Protein AF-A0A813K8V8-F1 (afdb_monomer)

Solvent-accessible surface area (backbone atoms only — not comparable to full-atom values): 12821 Å² total; per-residue (Å²): 135,86,73,78,75,78,76,80,73,81,59,79,46,59,59,59,64,70,59,58,63,78,70,79,78,69,82,47,70,72,67,56,55,68,73,63,62,67,92,80,58,82,85,79,78,88,77,81,90,66,84,82,70,80,80,81,70,86,65,69,90,58,59,67,71,57,50,53,50,34,52,53,52,61,69,74,41,77,89,62,77,61,82,73,70,74,69,82,68,70,65,90,67,78,78,57,90,84,50,86,85,84,88,76,92,84,59,72,42,78,44,72,51,47,96,98,42,87,45,17,34,32,20,36,75,87,77,66,45,72,66,36,25,36,30,78,45,99,54,79,24,38,36,32,14,30,69,35,98,85,79,33,78,46,60,42,69,45,30,33,38,33,48,46,94,52,98,88,57,52,36,30,42,32,21,40,52,85,69,48,76,76,48,77,45,75,64,81,89,78,85,78,90,72,87,132

Secondary structure (DSSP, 8-state):
--PPPPPPPPPHHHHHHHT---------HHHHTTT--TTSSPPPPPPP------------SS-HHHHHHHHHHHHHS-SS-PSS-------S----TTSPP----S--EEEPPPTT-S-EEEE-TTT--EEEEEEE-TTSSEEEEEEETTTEEEEEEEEEEEEEE-SS-EEEEEEETTS-EEEEEE------S---

Nearest PDB structures (foldseek):
  8ptx-assembly1_A  TM=2.845E-01  e=9.561E-01  Homo sapiens

Organism: Polarella glacialis (NCBI:txid89957)

Foldseek 3Di:
DDDDPPDDDPDPLVVLVVQLPQDPPPPPVVVVVVVPPVPPDDDDDDDDDDPPDPPRDRDRPDDPVSVVVSVVCVVPDDPDCDPVRPPPPPPPPPPPVPADDFDAPPDWDWAAADVVGQWTFIAHPVVRDGRWIWHQDPQRWIWIAQADPVPGGRPQTAWIWGFDDDDPWTWIFIAGSVRHTDDIDTDDDDDDPDDD

pLDDT: mean 71.61, std 19.36, range [38.84, 95.81]

Sequence (196 aa):
VNDAPPTPTPEPWSKILDTEESEEVLDTPKAAAEIDNYELATPPPPISSAPKKSNLRKMSVLPYNMALGATVMYEISQKNTPSPLPSQSFVDETFVAQCPMMLFAGNVLITPPRCGSSQGTWQDPNSTRAILRWKTNDKGGVDFGVDSAVTGPGSVHMASLNEKLTLNSNEFELFNCLGVMRYTLEEKVVKVDHMA

Radius of gyration: 28.89 Å; Cα contacts (8 Å, |Δi|>4): 223; chains: 1; bounding box: 81×50×61 Å

Structure (mmCIF, N/CA/C/O backbone):
data_AF-A0A813K8V8-F1
#
_entry.id   AF-A0A813K8V8-F1
#
loop_
_atom_site.group_PDB
_atom_site.id
_atom_site.type_symbol
_atom_site.label_atom_id
_atom_site.label_alt_id
_atom_site.label_comp_id
_atom_site.label_asym_id
_atom_site.label_entity_id
_atom_site.label_seq_id
_atom_site.pdbx_PDB_ins_code
_atom_site.Cartn_x
_atom_site.Cartn_y
_atom_site.Cartn_z
_atom_site.occupancy
_atom_site.B_iso_or_equiv
_atom_site.auth_seq_id
_atom_site.auth_comp_id
_atom_site.auth_asym_id
_atom_site.auth_atom_id
_atom_site.pdbx_PDB_model_num
ATOM 1 N N . VAL A 1 1 ? 27.843 9.997 38.892 1.00 41.75 1 VAL A N 1
ATOM 2 C CA . VAL A 1 1 ? 26.742 10.727 39.553 1.00 41.75 1 VAL A CA 1
ATOM 3 C C . VAL A 1 1 ? 25.557 10.594 38.620 1.00 41.75 1 VAL A C 1
ATOM 5 O O . VAL A 1 1 ? 25.486 11.312 37.637 1.00 41.75 1 VAL A O 1
ATOM 8 N N . ASN A 1 2 ? 24.778 9.527 38.804 1.00 46.03 2 ASN A N 1
ATOM 9 C CA . ASN A 1 2 ? 23.577 9.264 38.013 1.00 46.03 2 ASN A CA 1
ATOM 10 C C . ASN A 1 2 ? 22.419 9.875 38.788 1.00 46.03 2 ASN A C 1
ATOM 12 O O . ASN A 1 2 ? 21.801 9.191 39.602 1.00 46.03 2 ASN A O 1
ATOM 16 N N . ASP A 1 3 ? 22.201 11.170 38.601 1.00 44.22 3 ASP A N 1
ATOM 17 C CA . ASP A 1 3 ? 20.996 11.793 39.126 1.00 44.22 3 ASP A CA 1
ATOM 18 C C . ASP A 1 3 ? 19.799 11.227 38.359 1.00 44.22 3 ASP A C 1
ATOM 20 O O . ASP A 1 3 ? 19.836 11.082 37.132 1.00 44.22 3 ASP A O 1
ATOM 24 N N . ALA A 1 4 ? 18.758 10.839 39.095 1.00 50.06 4 ALA A N 1
ATOM 25 C CA . ALA A 1 4 ? 17.500 10.434 38.492 1.00 50.06 4 ALA A CA 1
ATOM 26 C C . ALA A 1 4 ? 16.979 11.599 37.629 1.00 50.06 4 ALA A C 1
ATOM 28 O O . ALA A 1 4 ? 17.024 12.747 38.085 1.00 50.06 4 ALA A O 1
ATOM 29 N N . PRO A 1 5 ? 16.507 11.344 36.395 1.00 55.56 5 PRO A N 1
ATOM 30 C CA . PRO A 1 5 ? 15.914 12.398 35.589 1.00 55.56 5 PRO A CA 1
ATOM 31 C C . PRO A 1 5 ? 14.731 13.014 36.350 1.00 55.56 5 PRO A C 1
ATOM 33 O O . PRO A 1 5 ? 14.061 12.307 37.113 1.00 55.56 5 PRO A O 1
ATOM 36 N N . PRO A 1 6 ? 14.478 14.323 36.176 1.00 53.47 6 PRO A N 1
ATOM 37 C CA . PRO A 1 6 ? 13.377 14.994 36.850 1.00 53.47 6 PRO A CA 1
ATOM 38 C C . PRO A 1 6 ? 12.070 14.251 36.568 1.00 53.47 6 PRO A C 1
ATOM 40 O O . PRO A 1 6 ? 11.812 13.839 35.435 1.00 53.47 6 PRO A O 1
ATOM 43 N N . THR A 1 7 ? 11.258 14.066 37.608 1.00 55.41 7 THR A N 1
ATOM 44 C CA . THR A 1 7 ? 9.916 13.499 37.481 1.00 55.41 7 THR A CA 1
ATOM 45 C C . THR A 1 7 ? 9.145 14.281 36.415 1.00 55.41 7 THR A C 1
ATOM 47 O O . THR A 1 7 ? 9.139 15.517 36.465 1.00 55.41 7 THR A O 1
ATOM 50 N N . PRO A 1 8 ? 8.525 13.598 35.432 1.00 54.16 8 PRO A N 1
ATOM 51 C CA . PRO A 1 8 ? 7.798 14.272 34.370 1.00 54.16 8 PRO A CA 1
ATOM 52 C C . PRO A 1 8 ? 6.721 15.151 34.996 1.00 54.16 8 PRO A C 1
ATOM 54 O O . PRO A 1 8 ? 5.941 14.718 35.846 1.00 54.16 8 PRO A O 1
ATOM 57 N N . THR A 1 9 ? 6.739 16.426 34.624 1.00 58.12 9 THR A N 1
ATOM 58 C CA . THR A 1 9 ? 5.752 17.395 35.085 1.00 58.12 9 THR A CA 1
ATOM 59 C C . THR A 1 9 ? 4.384 16.943 34.564 1.00 58.12 9 THR A C 1
ATOM 61 O O . THR A 1 9 ? 4.295 16.639 33.373 1.00 58.12 9 THR A O 1
ATOM 64 N N . PRO A 1 10 ? 3.334 16.859 35.405 1.00 56.25 10 PRO A N 1
ATOM 65 C CA . PRO A 1 10 ? 2.014 16.435 34.954 1.00 56.25 10 PRO A CA 1
ATOM 66 C C . PRO A 1 10 ? 1.569 17.303 33.780 1.00 56.25 10 PRO A C 1
ATOM 68 O O . PRO A 1 10 ? 1.664 18.533 33.817 1.00 56.25 10 PRO A O 1
ATOM 71 N N . GLU A 1 11 ? 1.150 16.631 32.716 1.00 62.19 11 GLU A N 1
ATOM 72 C CA . GLU A 1 11 ? 0.949 17.247 31.416 1.00 62.19 11 GLU A CA 1
ATOM 73 C C . GLU A 1 11 ? -0.178 18.294 31.469 1.00 62.19 11 GLU A C 1
ATOM 75 O O . GLU A 1 11 ? -1.193 18.078 32.143 1.00 62.19 11 GLU A O 1
ATOM 80 N N . PRO A 1 12 ? -0.041 19.436 30.768 1.00 62.84 12 PRO A N 1
ATOM 81 C CA . PRO A 1 12 ? -0.936 20.586 30.922 1.00 62.84 12 PRO A CA 1
ATOM 82 C C . PRO A 1 12 ? -2.402 20.299 30.556 1.00 62.84 12 PRO A C 1
ATOM 84 O O . PRO A 1 12 ? -3.287 21.019 31.011 1.00 62.84 12 PRO A O 1
ATOM 87 N N . TRP A 1 13 ? -2.675 19.245 29.781 1.00 60.78 13 TRP A N 1
ATOM 88 C CA . TRP A 1 13 ? -4.026 18.839 29.375 1.00 60.78 13 TRP A CA 1
ATOM 89 C C . TRP A 1 13 ? -4.809 18.067 30.437 1.00 60.78 13 TRP A C 1
ATOM 91 O O . TRP A 1 13 ? -6.035 18.074 30.377 1.00 60.78 13 TRP A O 1
ATOM 101 N N . SER A 1 14 ? -4.147 17.470 31.434 1.00 62.03 14 SER A N 1
ATOM 102 C CA . SER A 1 14 ? -4.843 16.855 32.580 1.00 62.03 14 SER A CA 1
ATOM 103 C C . SER A 1 14 ? -5.726 17.873 33.302 1.00 62.03 14 SER A C 1
ATOM 105 O O . SER A 1 14 ? -6.896 17.619 33.556 1.00 62.03 14 SER A O 1
ATOM 107 N N . LYS A 1 15 ? -5.205 19.092 33.485 1.00 64.12 15 LYS A N 1
ATOM 108 C CA . LYS A 1 15 ? -5.951 20.213 34.059 1.00 64.12 15 LYS A CA 1
ATOM 109 C C . LYS A 1 15 ? -7.175 20.577 33.228 1.00 64.12 15 LYS A C 1
ATOM 111 O O . LYS A 1 15 ? -8.196 20.905 33.801 1.00 64.12 15 LYS A O 1
ATOM 116 N N . ILE A 1 16 ? -7.089 20.512 31.898 1.00 60.19 16 ILE A N 1
ATOM 117 C CA . ILE A 1 16 ? -8.209 20.847 31.005 1.00 60.19 16 ILE A CA 1
ATOM 118 C C . ILE A 1 16 ? -9.331 19.809 31.147 1.00 60.19 16 ILE A C 1
ATOM 120 O O . ILE A 1 16 ? -10.490 20.195 31.235 1.00 60.19 16 ILE A O 1
ATOM 124 N N . LEU A 1 17 ? -8.986 18.521 31.230 1.00 60.22 17 LEU A N 1
ATOM 125 C CA . LEU A 1 17 ? -9.954 17.438 31.443 1.00 60.22 17 LEU A CA 1
ATOM 126 C C . LEU A 1 17 ? -10.589 17.497 32.840 1.00 60.22 17 LEU A C 1
ATOM 128 O O . LEU A 1 17 ? -11.789 17.283 32.974 1.00 60.22 17 LEU A O 1
ATOM 132 N N . ASP A 1 18 ? -9.812 17.859 33.862 1.00 59.66 18 ASP A N 1
ATOM 133 C CA . ASP A 1 18 ? -10.311 18.020 35.233 1.00 59.66 18 ASP A CA 1
ATOM 134 C C . ASP A 1 18 ? -11.131 19.312 35.430 1.00 59.66 18 ASP A C 1
ATOM 136 O O . ASP A 1 18 ? -11.852 19.434 36.418 1.00 59.66 18 ASP A O 1
ATOM 140 N N . THR A 1 19 ? -11.050 20.274 34.498 1.00 53.81 19 THR A N 1
ATOM 141 C CA . THR A 1 19 ? -11.884 21.496 34.495 1.00 53.81 19 THR A CA 1
ATOM 142 C C . THR A 1 19 ? -13.232 21.273 33.794 1.00 53.81 19 THR A C 1
ATOM 144 O O . THR A 1 19 ? -13.979 22.226 33.577 1.00 53.81 19 THR A O 1
ATOM 147 N N . GLU A 1 20 ? -13.597 20.032 33.448 1.00 51.75 20 GLU A N 1
ATOM 148 C CA . GLU A 1 20 ? -15.000 19.678 33.202 1.00 51.75 20 GLU A CA 1
ATOM 149 C C . GLU A 1 20 ? -15.780 19.728 34.526 1.00 51.75 20 GLU A C 1
ATOM 151 O O . GLU A 1 20 ? -16.220 18.719 35.077 1.00 51.75 20 GLU A O 1
ATOM 156 N N . GLU A 1 21 ? -15.925 20.932 35.072 1.00 50.22 21 GLU A N 1
ATOM 157 C 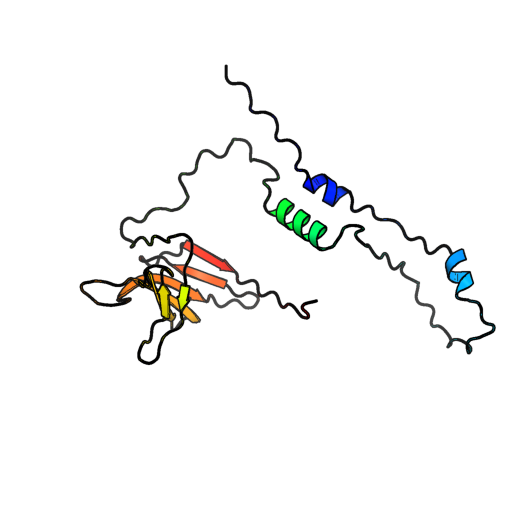CA . GLU A 1 21 ? -16.759 21.193 36.228 1.00 50.22 21 GLU A CA 1
ATOM 158 C C . GLU A 1 21 ? -18.212 20.984 35.794 1.00 50.22 21 GLU A C 1
ATOM 160 O O . GLU A 1 21 ? -18.765 21.706 34.961 1.00 50.22 21 GLU A O 1
ATOM 165 N N . SER A 1 22 ? -18.821 19.917 36.305 1.00 44.56 22 SER A N 1
ATOM 166 C CA . SER A 1 22 ? -20.244 19.678 36.137 1.00 44.56 22 SER A CA 1
ATOM 167 C C . SER A 1 22 ? -21.000 20.693 36.985 1.00 44.56 22 SER A C 1
ATOM 169 O O . SER A 1 22 ? -21.231 20.452 38.170 1.00 44.56 22 SER A O 1
ATOM 171 N N . GLU A 1 23 ? -21.393 21.822 36.405 1.00 46.22 23 GLU A N 1
ATOM 172 C CA . GLU A 1 23 ? -22.393 22.660 37.056 1.00 46.22 23 GLU A CA 1
ATOM 173 C C . GLU A 1 23 ? -23.737 21.920 37.040 1.00 46.22 23 GLU A C 1
ATOM 175 O O . GLU A 1 23 ? -24.305 21.610 35.987 1.00 46.22 23 GLU A O 1
ATOM 180 N N . GLU A 1 24 ? -24.257 21.615 38.231 1.00 40.41 24 GLU A N 1
ATOM 181 C CA . GLU A 1 24 ? -25.672 21.313 38.393 1.00 40.41 24 GLU A CA 1
ATOM 182 C C . GLU A 1 24 ? -26.448 22.580 38.040 1.00 40.41 24 GLU A C 1
ATOM 184 O O . GLU A 1 24 ? -26.637 23.468 38.872 1.00 40.41 24 GLU A O 1
ATOM 189 N N . VAL A 1 25 ? -26.944 22.659 36.805 1.00 45.62 25 VAL A N 1
ATOM 190 C CA . VAL A 1 25 ? -28.060 23.553 36.506 1.00 45.62 25 VAL A CA 1
ATOM 191 C C . VAL A 1 25 ? -29.273 22.980 37.232 1.00 45.62 25 VAL A C 1
ATOM 193 O O . VAL A 1 25 ? -30.069 22.211 36.692 1.00 45.62 25 VAL A O 1
ATOM 196 N N . LEU A 1 26 ? -29.381 23.313 38.516 1.00 41.69 26 LEU A N 1
ATOM 197 C CA . LEU A 1 26 ? -30.644 23.310 39.222 1.00 41.69 26 LEU A CA 1
ATOM 198 C C . LEU A 1 26 ? -31.507 24.330 38.488 1.00 41.69 26 LEU A C 1
ATOM 200 O O . LEU A 1 26 ? -31.373 25.535 38.713 1.00 41.69 26 LEU A O 1
ATOM 204 N N . ASP A 1 27 ? -32.390 23.837 37.617 1.00 43.72 27 ASP A N 1
ATOM 205 C CA . ASP A 1 27 ? -33.611 24.542 37.240 1.00 43.72 27 ASP A CA 1
ATOM 206 C C . ASP A 1 27 ? -34.335 24.856 38.552 1.00 43.72 27 ASP A C 1
ATOM 208 O O . ASP A 1 27 ? -35.155 24.086 39.061 1.00 43.72 27 ASP A O 1
ATOM 212 N N . THR A 1 28 ? -33.953 25.960 39.189 1.00 48.62 28 THR A N 1
ATOM 213 C CA . THR A 1 28 ? -34.616 26.410 40.395 1.00 48.62 28 THR A CA 1
ATOM 214 C C . THR A 1 28 ? -36.043 26.717 39.962 1.00 48.62 28 THR A C 1
ATOM 216 O O . THR A 1 28 ? -36.243 27.406 38.958 1.00 48.62 28 THR A O 1
ATOM 219 N N . PRO A 1 29 ? -37.065 26.253 40.701 1.00 51.78 29 PRO A N 1
ATOM 220 C CA . PRO A 1 29 ? -38.466 26.457 40.326 1.00 51.78 29 PRO A CA 1
ATOM 221 C C . PRO A 1 29 ? -38.840 27.941 40.159 1.00 51.78 29 PRO A C 1
ATOM 223 O O . PRO A 1 29 ? -39.874 28.253 39.582 1.00 51.78 29 PRO A O 1
ATOM 226 N N . LYS A 1 30 ? -37.975 28.862 40.606 1.00 48.16 30 LYS A N 1
ATOM 227 C CA . LYS A 1 30 ? -38.069 30.302 40.364 1.00 48.16 30 LYS A CA 1
ATOM 228 C C . LYS A 1 30 ? -37.905 30.710 38.891 1.00 48.16 30 LYS A C 1
ATOM 230 O O . LYS A 1 30 ? -38.609 31.617 38.476 1.00 48.16 30 LYS A O 1
ATOM 235 N N . ALA A 1 31 ? -37.034 30.055 38.117 1.00 50.59 31 ALA A N 1
ATOM 236 C CA . ALA A 1 31 ? -36.839 30.362 36.692 1.00 50.59 31 ALA A CA 1
ATOM 237 C C . ALA A 1 31 ? -37.931 29.731 35.808 1.00 50.59 31 ALA A C 1
ATOM 239 O O . ALA A 1 31 ? -38.346 30.314 34.813 1.00 50.59 31 ALA A O 1
ATOM 240 N N . ALA A 1 32 ? -38.463 28.571 36.212 1.00 49.28 32 ALA A N 1
ATOM 241 C CA . ALA A 1 32 ? -39.622 27.960 35.559 1.00 49.28 32 ALA A CA 1
ATOM 242 C C . ALA A 1 32 ? -40.921 28.759 35.795 1.00 49.28 32 ALA A C 1
ATOM 244 O O . ALA A 1 32 ? -41.754 28.849 34.898 1.00 49.28 32 ALA A O 1
ATOM 245 N N . ALA A 1 33 ? -41.069 29.394 36.965 1.00 49.28 33 ALA A N 1
ATOM 246 C CA . ALA A 1 33 ? -42.241 30.208 37.293 1.00 49.28 33 ALA A CA 1
ATOM 247 C C . ALA A 1 33 ? -42.379 31.484 36.438 1.00 49.28 33 ALA A C 1
ATOM 249 O O . ALA A 1 33 ? -43.485 31.998 36.307 1.00 49.28 33 ALA A O 1
ATOM 250 N N . GLU A 1 34 ? -41.296 31.987 35.833 1.00 49.00 34 GLU A N 1
ATOM 251 C CA . GLU A 1 34 ? -41.363 33.111 34.883 1.00 49.00 34 GLU A CA 1
ATOM 252 C C . GLU A 1 34 ? -41.862 32.690 33.490 1.00 49.00 34 GLU A C 1
ATOM 254 O O . GLU A 1 34 ? -42.387 33.520 32.750 1.00 49.00 34 GLU A O 1
ATOM 259 N N . ILE A 1 35 ? -41.755 31.401 33.144 1.00 47.88 35 ILE A N 1
ATOM 260 C CA . ILE A 1 35 ? -42.264 30.844 31.879 1.00 47.88 35 ILE A CA 1
ATOM 261 C C . ILE A 1 35 ? -43.751 30.461 32.009 1.00 47.88 35 ILE A C 1
ATOM 263 O O . ILE A 1 35 ? -44.485 30.494 31.024 1.00 47.88 35 ILE A O 1
ATOM 267 N N . ASP A 1 36 ? -44.227 30.197 33.230 1.00 43.78 36 ASP A N 1
ATOM 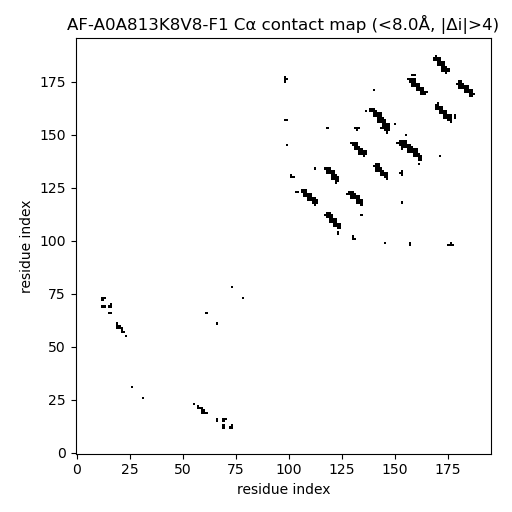268 C CA . ASP A 1 36 ? -45.628 29.889 33.556 1.00 43.78 36 ASP A CA 1
ATOM 269 C C . ASP A 1 36 ? -46.501 31.152 33.744 1.00 43.78 36 ASP A C 1
ATOM 271 O O . ASP A 1 36 ? -47.441 31.165 34.540 1.00 43.78 36 ASP A O 1
ATOM 275 N N . ASN A 1 37 ? -46.236 32.238 33.009 1.00 45.62 37 ASN A N 1
ATOM 276 C CA . ASN A 1 37 ? -47.160 33.372 32.953 1.00 45.62 37 ASN A CA 1
ATOM 277 C C . ASN A 1 37 ? -48.315 33.044 31.983 1.00 45.62 37 ASN A C 1
ATOM 279 O O . ASN A 1 37 ? -48.262 33.302 30.781 1.00 45.62 37 ASN A O 1
ATOM 283 N N . TYR A 1 38 ? -49.352 32.398 32.515 1.00 47.16 38 TYR A N 1
ATOM 284 C CA . TYR A 1 38 ? -50.482 31.808 31.785 1.00 47.16 38 TYR A CA 1
ATOM 285 C C . TYR A 1 38 ? -51.537 32.815 31.283 1.00 47.16 38 TYR A C 1
ATOM 287 O O . TYR A 1 38 ? -52.581 32.399 30.785 1.00 47.16 38 TYR A O 1
ATOM 295 N N . GLU A 1 39 ? -51.298 34.128 31.355 1.00 46.00 39 GLU A N 1
ATOM 296 C CA . GLU A 1 39 ? -52.235 35.127 30.806 1.00 46.00 39 GLU A CA 1
ATOM 297 C C . GLU A 1 39 ? -52.248 35.182 29.259 1.00 46.00 39 GLU A C 1
ATOM 299 O O . GLU A 1 39 ? -53.114 35.838 28.683 1.00 46.00 39 GLU A O 1
ATOM 304 N N . LEU A 1 40 ? -51.340 34.478 28.562 1.00 51.72 40 LEU A N 1
ATOM 305 C CA . LEU A 1 40 ? -51.161 34.598 27.102 1.00 51.72 40 LEU A CA 1
ATOM 306 C C . LEU A 1 40 ? -51.072 33.286 26.295 1.00 51.72 40 LEU A C 1
ATOM 308 O O . LEU A 1 40 ? -50.862 33.355 25.084 1.00 51.72 40 LEU A O 1
ATOM 312 N N . ALA A 1 41 ? -51.272 32.101 26.882 1.00 46.41 41 ALA A N 1
ATOM 313 C CA . ALA A 1 41 ? -51.195 30.840 26.129 1.00 46.41 41 ALA A CA 1
ATOM 314 C C . ALA A 1 41 ? -52.319 29.850 26.483 1.00 46.41 41 ALA A C 1
ATOM 316 O O . ALA A 1 41 ? -52.618 29.600 27.646 1.00 46.41 41 ALA A O 1
ATOM 317 N N . THR A 1 42 ? -52.940 29.292 25.439 1.00 50.59 42 THR A N 1
ATOM 318 C CA . THR A 1 42 ? -54.013 28.281 25.454 1.00 50.59 42 THR A CA 1
ATOM 319 C C . THR A 1 42 ? -53.753 27.107 26.411 1.00 50.59 42 THR A C 1
ATOM 321 O O . THR A 1 42 ? -52.603 26.690 26.549 1.00 50.59 42 THR A O 1
ATOM 324 N N . PRO A 1 43 ? -54.807 26.524 27.023 1.00 48.66 43 PRO A N 1
ATOM 325 C CA . PRO A 1 43 ? -54.664 25.527 28.080 1.00 48.66 43 PRO A CA 1
ATOM 326 C C . PRO A 1 43 ? -53.883 24.282 27.616 1.00 48.66 43 PRO A C 1
ATOM 328 O O . PRO A 1 43 ? -54.135 23.777 26.516 1.00 48.66 43 PRO A O 1
ATOM 331 N N . PRO A 1 44 ? -52.958 23.764 28.445 1.00 51.66 44 PRO A N 1
ATOM 332 C CA . PRO A 1 44 ? -52.161 22.590 28.111 1.00 51.66 44 PRO A CA 1
ATOM 333 C C . PRO A 1 44 ? -53.016 21.306 28.098 1.00 51.66 44 PRO A C 1
ATOM 335 O O . PRO A 1 44 ? -53.957 21.179 28.888 1.00 51.66 44 PRO A O 1
ATOM 338 N N . PRO A 1 45 ? -52.703 20.330 27.223 1.00 43.22 45 PRO A N 1
ATOM 339 C CA . PRO A 1 45 ? -53.424 19.062 27.161 1.00 43.22 45 PRO A CA 1
ATOM 340 C C . PRO A 1 45 ? -53.214 18.219 28.437 1.00 43.22 45 PRO A C 1
ATOM 342 O O . PRO A 1 45 ? -52.168 18.324 29.083 1.00 43.22 45 PRO A O 1
ATOM 345 N N . PRO A 1 46 ? -54.184 17.360 28.807 1.00 45.72 46 PRO A N 1
ATOM 346 C CA . PRO A 1 46 ? -54.148 16.599 30.053 1.00 45.72 46 PRO A CA 1
ATOM 347 C C . PRO A 1 46 ? -52.977 15.604 30.073 1.00 45.72 46 PRO A C 1
ATOM 349 O O . PRO A 1 46 ? -52.830 14.754 29.195 1.00 45.72 46 PRO A O 1
ATOM 352 N N . ILE A 1 47 ? -52.131 15.741 31.094 1.00 46.56 47 ILE A N 1
ATOM 353 C CA . ILE A 1 47 ? -50.842 15.063 31.255 1.00 46.56 47 ILE A CA 1
ATOM 354 C C . ILE A 1 47 ? -51.046 13.648 31.825 1.00 46.56 47 ILE A C 1
ATOM 356 O O . ILE A 1 47 ? -51.589 13.488 32.916 1.00 46.56 47 ILE A O 1
ATOM 360 N N . SER A 1 48 ? -50.525 12.626 31.137 1.00 38.84 48 SER A N 1
ATOM 361 C CA . SER A 1 48 ? -50.142 11.350 31.761 1.00 38.84 48 SER A CA 1
ATOM 362 C C . SER A 1 48 ? -48.873 11.584 32.580 1.00 38.84 48 SER A C 1
ATOM 364 O O . SER A 1 48 ? -47.829 11.932 32.028 1.00 38.84 48 SER A O 1
ATOM 366 N N . SER A 1 49 ? -48.956 11.414 33.897 1.00 46.91 49 SER A N 1
ATOM 367 C CA . SER A 1 49 ? -47.851 11.578 34.841 1.00 46.91 49 SER A CA 1
ATOM 368 C C . SER A 1 49 ? -46.748 10.538 34.607 1.00 46.91 49 SER A C 1
ATOM 370 O O . SER A 1 49 ? -46.784 9.442 35.165 1.00 46.91 49 SER A O 1
ATOM 372 N N . ALA A 1 50 ? -45.749 10.878 33.795 1.00 45.75 50 ALA A N 1
ATOM 373 C CA . ALA A 1 50 ? -44.459 10.198 33.806 1.00 45.75 50 ALA A CA 1
ATOM 374 C C . ALA A 1 50 ? -43.521 10.923 34.791 1.00 45.75 50 ALA A C 1
ATOM 376 O O . ALA A 1 50 ? -43.531 12.157 34.842 1.00 45.75 50 ALA A O 1
ATOM 377 N N . PRO A 1 51 ? -42.703 10.203 35.578 1.00 43.16 51 PRO A N 1
ATOM 378 C CA . PRO A 1 51 ? -41.736 10.837 36.461 1.00 43.16 51 PRO A CA 1
ATOM 379 C C . PRO A 1 51 ? -40.733 11.627 35.611 1.00 43.16 51 PRO A C 1
ATOM 381 O O . PRO A 1 51 ? -40.060 11.055 34.750 1.00 43.16 51 PRO A O 1
ATOM 384 N N . LYS A 1 52 ? -40.649 12.945 35.842 1.00 47.44 52 LYS A N 1
ATOM 385 C CA . LYS A 1 52 ? -39.605 13.816 35.284 1.00 47.44 52 LYS A CA 1
ATOM 386 C C . LYS A 1 52 ? -38.248 13.271 35.737 1.00 47.44 52 LYS A C 1
ATOM 388 O O . LYS A 1 52 ? -37.801 13.557 36.844 1.00 47.44 52 LYS A O 1
ATOM 393 N N . LYS A 1 53 ? -37.598 12.465 34.895 1.00 44.94 53 LYS A N 1
ATOM 394 C CA . LYS A 1 53 ? -36.161 12.219 35.017 1.00 44.94 53 LYS A CA 1
ATOM 395 C C . LYS A 1 53 ? -35.482 13.572 34.841 1.00 44.94 53 LYS A C 1
ATOM 397 O O . LYS A 1 53 ? -35.718 14.247 33.841 1.00 44.94 53 LYS A O 1
ATOM 402 N N . SER A 1 54 ? -34.701 13.975 35.835 1.00 46.12 54 SER A N 1
ATOM 403 C CA . SER A 1 54 ? -33.788 15.104 35.726 1.00 46.12 54 SER A CA 1
ATOM 404 C C . SER A 1 54 ? -32.954 14.919 34.459 1.00 46.12 54 SER A C 1
ATOM 406 O O . SER A 1 54 ? -32.195 13.959 34.324 1.00 46.12 54 SER A O 1
ATOM 408 N N . ASN A 1 55 ? -33.147 15.803 33.482 1.00 46.69 55 ASN A N 1
ATOM 409 C CA . ASN A 1 55 ? -32.312 15.836 32.292 1.00 46.69 55 ASN A CA 1
ATOM 410 C C . ASN A 1 55 ? -30.982 16.475 32.689 1.00 46.69 55 ASN A C 1
ATOM 412 O O . ASN A 1 55 ? -30.772 17.665 32.480 1.00 46.69 55 ASN A O 1
ATOM 416 N N . LEU A 1 56 ? -30.102 15.678 33.294 1.00 45.69 56 LEU A N 1
ATOM 417 C CA . LEU A 1 56 ? -28.709 16.037 33.535 1.00 45.69 56 LEU A CA 1
ATOM 418 C C . LEU A 1 56 ? -28.032 16.253 32.175 1.00 45.69 56 LEU A C 1
ATOM 420 O O . LEU A 1 56 ? -27.583 15.30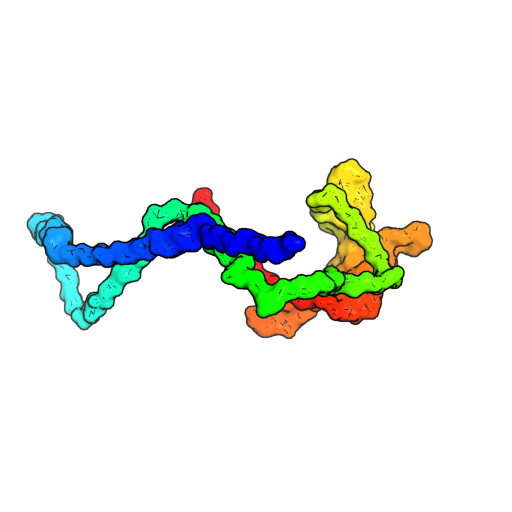4 31.531 1.00 45.69 56 LEU A O 1
ATOM 424 N N . ARG A 1 57 ? -28.000 17.500 31.703 1.00 47.03 57 ARG A N 1
ATOM 425 C CA . ARG A 1 57 ? -27.212 17.895 30.534 1.00 47.03 57 ARG A CA 1
ATOM 426 C C . ARG A 1 57 ? -25.831 18.304 31.019 1.00 47.03 57 ARG A C 1
ATOM 428 O O . ARG A 1 57 ? -25.666 19.377 31.580 1.00 47.03 57 ARG A O 1
ATOM 435 N N . LYS A 1 58 ? -24.844 17.441 30.790 1.00 48.88 58 LYS A N 1
ATOM 436 C CA . LYS A 1 58 ? -23.434 17.807 30.926 1.00 48.88 58 LYS A CA 1
ATOM 437 C C . LYS A 1 58 ? -23.075 18.701 29.743 1.00 48.88 58 LYS A C 1
ATOM 439 O O . LYS A 1 58 ? -23.108 18.233 28.607 1.00 48.88 58 LYS A O 1
ATOM 444 N N . MET A 1 59 ? -22.788 19.974 29.987 1.00 49.25 59 MET A N 1
ATOM 445 C CA . MET A 1 59 ? -22.183 20.848 28.985 1.00 49.25 59 MET A CA 1
ATOM 446 C C . MET A 1 59 ? -20.756 21.150 29.423 1.00 49.25 59 MET A C 1
ATOM 448 O O . MET A 1 59 ? -20.534 21.630 30.527 1.00 49.25 59 MET A O 1
ATOM 452 N N . SER A 1 60 ? -19.795 20.826 28.559 1.00 49.06 60 SER A N 1
ATOM 453 C CA . SER A 1 60 ? -18.401 21.222 28.739 1.00 49.06 60 SER A CA 1
ATOM 454 C C . SER A 1 60 ? -18.296 22.728 28.481 1.00 49.06 60 SER A C 1
ATOM 456 O O . SER A 1 60 ? -18.727 23.203 27.431 1.00 49.06 60 SER A O 1
ATOM 458 N N . VAL A 1 61 ? -17.758 23.483 29.442 1.00 59.72 61 VAL A N 1
ATOM 459 C CA . VAL A 1 61 ? -17.551 24.947 29.358 1.00 59.72 61 VAL A CA 1
ATOM 460 C C . VAL A 1 61 ? -16.375 25.299 28.425 1.00 59.72 61 VAL A C 1
ATOM 462 O O . VAL A 1 61 ? -16.110 26.462 28.122 1.00 59.72 61 VAL A O 1
ATOM 465 N N . LEU A 1 62 ? -15.667 24.289 27.919 1.00 59.09 62 LEU A N 1
ATOM 466 C CA . LEU A 1 62 ? -14.511 24.456 27.051 1.00 59.09 62 LEU A CA 1
ATOM 467 C C . LEU A 1 62 ? -14.935 24.545 25.575 1.00 59.09 62 LEU A C 1
ATOM 469 O O . LEU A 1 62 ? -15.827 23.813 25.138 1.00 59.09 62 LEU A O 1
ATOM 473 N N . PRO A 1 63 ? -14.271 25.385 24.755 1.00 70.44 63 PRO A N 1
ATOM 474 C CA . PRO A 1 63 ? -14.447 25.348 23.309 1.00 70.44 63 PRO A CA 1
ATOM 475 C C . PRO A 1 63 ? -14.235 23.923 22.785 1.00 70.44 63 PRO A C 1
ATOM 477 O O . PRO A 1 63 ? -13.241 23.282 23.121 1.00 70.44 63 PRO A O 1
ATOM 480 N N . TYR A 1 64 ? -15.131 23.442 21.923 1.00 65.06 64 TYR A N 1
ATOM 481 C CA . TYR A 1 64 ? -15.122 22.061 21.417 1.00 65.06 64 TYR A CA 1
ATOM 482 C C . TYR A 1 64 ? -13.750 21.603 20.884 1.00 65.06 64 TYR A C 1
ATOM 484 O O . TYR A 1 64 ? -13.288 20.507 21.192 1.00 65.06 64 TYR A O 1
ATOM 492 N N . ASN A 1 65 ? -13.048 22.481 20.161 1.00 69.50 65 ASN A N 1
ATOM 493 C CA . ASN A 1 65 ? -11.713 22.202 19.621 1.00 69.50 65 ASN A CA 1
ATOM 494 C C . ASN A 1 65 ? -10.647 21.998 20.713 1.00 69.50 65 ASN A C 1
ATOM 496 O O . ASN A 1 65 ? -9.690 21.256 20.509 1.00 69.50 65 ASN A O 1
ATOM 500 N N . MET A 1 66 ? -10.809 22.639 21.871 1.00 70.88 66 MET A N 1
ATOM 501 C CA . MET A 1 66 ? -9.916 22.491 23.019 1.00 70.88 66 MET A CA 1
ATOM 502 C C . MET A 1 66 ? -10.172 21.171 23.747 1.00 70.88 66 MET A C 1
ATOM 504 O O . MET A 1 66 ? -9.212 20.505 24.120 1.00 70.88 66 MET A O 1
ATOM 508 N N . ALA A 1 67 ? -11.438 20.766 23.881 1.00 69.06 67 ALA A N 1
ATOM 509 C CA . ALA A 1 67 ? -11.800 19.466 24.441 1.00 69.06 67 ALA A CA 1
ATOM 510 C C . ALA A 1 67 ? -11.291 18.321 23.550 1.00 69.06 67 ALA A C 1
ATOM 512 O O . ALA A 1 67 ? -10.575 17.450 24.032 1.00 69.06 67 ALA A O 1
ATOM 513 N N . LEU A 1 68 ? -11.544 18.380 22.236 1.00 72.12 68 LEU A N 1
ATOM 514 C CA . LEU A 1 68 ? -11.005 17.409 21.276 1.00 72.12 68 LEU A CA 1
ATOM 515 C C . LEU A 1 68 ? -9.477 17.355 21.302 1.00 72.12 68 LEU A C 1
ATOM 517 O O . LEU A 1 68 ? -8.901 16.271 21.372 1.00 72.12 68 LEU A O 1
ATOM 521 N N . GLY A 1 69 ? -8.821 18.518 21.260 1.00 76.19 69 GLY A N 1
ATOM 522 C CA . GLY A 1 69 ? -7.367 18.604 21.337 1.00 76.19 69 GLY A CA 1
ATOM 523 C C . GLY A 1 69 ? -6.835 17.984 22.627 1.00 76.19 69 GLY A C 1
ATOM 524 O O . GLY A 1 69 ? -5.887 17.208 22.581 1.00 76.19 69 GLY A O 1
ATOM 525 N N . ALA A 1 70 ? -7.476 18.251 23.765 1.00 74.75 70 ALA A N 1
ATOM 526 C CA . ALA A 1 70 ? -7.094 17.675 25.048 1.00 74.75 70 ALA A CA 1
ATOM 527 C C . ALA A 1 70 ? -7.307 16.156 25.092 1.00 74.75 70 ALA A C 1
ATOM 529 O O . ALA A 1 70 ? -6.417 15.454 25.559 1.00 74.75 70 ALA A O 1
ATOM 530 N N . THR A 1 71 ? -8.422 15.632 24.574 1.00 73.88 71 THR A N 1
ATOM 531 C CA . THR A 1 71 ? -8.687 14.184 24.540 1.00 73.88 71 THR A CA 1
ATOM 532 C C . THR A 1 71 ? -7.694 13.452 23.647 1.00 73.88 71 THR A C 1
ATOM 534 O O . THR A 1 71 ? -7.105 12.468 24.084 1.00 73.88 71 THR A O 1
ATOM 537 N N . VAL A 1 72 ? -7.446 13.952 22.432 1.00 79.12 72 VAL A N 1
ATOM 538 C CA . VAL A 1 72 ? -6.464 13.349 21.517 1.00 79.12 72 VAL A CA 1
ATOM 539 C C . VAL A 1 72 ? -5.077 13.379 22.147 1.00 79.12 72 VAL A C 1
ATOM 541 O O . VAL A 1 72 ? -4.416 12.347 22.202 1.00 79.12 72 VAL A O 1
ATOM 544 N N . MET A 1 73 ? -4.654 14.530 22.679 1.00 74.38 73 MET A N 1
ATOM 545 C CA . MET A 1 73 ? -3.346 14.665 23.327 1.00 74.38 73 MET A CA 1
ATOM 546 C C . MET A 1 73 ? -3.223 13.773 24.568 1.00 74.38 73 MET A C 1
ATOM 548 O O . MET A 1 73 ? -2.165 13.200 24.790 1.00 74.38 73 MET A O 1
ATOM 552 N N . TYR A 1 74 ? -4.296 13.597 25.338 1.00 72.94 74 TYR A N 1
ATOM 553 C CA . TYR A 1 74 ? -4.332 12.715 26.506 1.00 72.94 74 TYR A CA 1
ATOM 554 C C . TYR A 1 74 ? -4.321 11.223 26.151 1.00 72.94 74 TYR A C 1
ATOM 556 O O . TYR A 1 74 ? -3.821 10.411 26.927 1.00 72.94 74 TYR A O 1
ATOM 564 N N . GLU A 1 75 ? -4.886 10.824 25.012 1.00 72.00 75 GLU A N 1
ATOM 565 C CA . GLU A 1 75 ? -4.842 9.431 24.553 1.00 72.00 75 GLU A CA 1
ATOM 566 C C . GLU A 1 75 ? -3.499 9.060 23.926 1.00 72.00 75 GLU A C 1
ATOM 568 O O . GLU A 1 75 ? -3.030 7.940 24.126 1.00 72.00 75 GLU A O 1
ATOM 573 N N . ILE A 1 76 ? -2.859 9.988 23.210 1.00 73.00 76 ILE A N 1
ATOM 574 C CA . ILE A 1 76 ? -1.520 9.758 22.646 1.00 73.00 76 ILE A CA 1
ATOM 575 C C . ILE A 1 76 ? -0.410 9.924 23.686 1.00 73.00 76 ILE A C 1
ATOM 577 O O . ILE A 1 76 ? 0.715 9.479 23.449 1.00 73.00 76 ILE A O 1
ATOM 581 N N . SER A 1 77 ? -0.688 10.589 24.812 1.00 70.94 77 SER A N 1
ATOM 582 C CA . SER A 1 77 ? 0.326 10.807 25.828 1.00 70.94 77 SER A CA 1
ATOM 583 C C . SER A 1 77 ? 0.597 9.559 26.654 1.00 70.94 77 SER A C 1
ATOM 585 O O . SER A 1 77 ? -0.278 8.743 26.957 1.00 70.94 77 SER A O 1
ATOM 587 N N . GLN A 1 78 ? 1.866 9.377 27.008 1.00 60.72 78 GLN A N 1
ATOM 588 C CA . GLN A 1 78 ? 2.306 8.214 27.763 1.00 60.72 78 GLN A CA 1
ATOM 589 C C . GLN A 1 78 ? 1.899 8.379 29.231 1.00 60.72 78 GLN A C 1
ATOM 591 O O . GLN A 1 78 ? 2.631 8.948 30.033 1.00 60.72 78 GLN A O 1
ATOM 596 N N . LYS A 1 79 ? 0.723 7.851 29.592 1.00 61.41 79 LYS A N 1
ATOM 597 C CA . LYS A 1 79 ? 0.133 7.982 30.942 1.00 61.41 79 LYS A CA 1
ATOM 598 C C . LYS A 1 79 ? 0.977 7.378 32.063 1.00 61.41 79 LYS A C 1
ATOM 600 O O . LYS A 1 79 ? 0.812 7.746 33.216 1.00 61.41 79 LYS A O 1
ATOM 605 N N . ASN A 1 80 ? 1.863 6.450 31.725 1.00 56.91 80 ASN A N 1
ATOM 606 C CA . ASN A 1 80 ? 2.910 5.922 32.582 1.00 56.91 80 ASN A CA 1
ATOM 607 C C . ASN A 1 80 ? 4.016 5.450 31.646 1.00 56.91 80 ASN A C 1
ATOM 609 O O . ASN A 1 80 ? 3.759 4.594 30.799 1.00 56.91 80 ASN A O 1
ATOM 613 N N . THR A 1 81 ? 5.238 5.959 31.782 1.00 54.56 81 THR A N 1
ATOM 614 C CA . THR A 1 81 ? 6.386 5.221 31.254 1.00 54.56 81 THR A CA 1
ATOM 615 C C . THR A 1 81 ? 6.448 3.919 32.051 1.00 54.56 81 THR A C 1
ATOM 617 O O . THR A 1 81 ? 6.624 3.980 33.273 1.00 54.56 81 THR A O 1
ATOM 620 N N . PRO A 1 82 ? 6.231 2.742 31.431 1.00 54.47 82 PRO A N 1
ATOM 621 C CA . PRO A 1 82 ? 6.335 1.492 32.162 1.00 54.47 82 PRO A CA 1
ATOM 622 C C . PRO A 1 82 ? 7.722 1.448 32.809 1.00 54.47 82 PRO A C 1
ATOM 624 O O . PRO A 1 82 ? 8.731 1.688 32.149 1.00 54.47 82 PRO A O 1
ATOM 627 N N . SER A 1 83 ? 7.744 1.251 34.127 1.00 59.16 83 SER A N 1
ATOM 628 C CA . SER A 1 83 ? 8.953 0.921 34.874 1.00 59.16 83 SER A CA 1
ATOM 629 C C . SER A 1 83 ? 8.986 -0.597 35.045 1.00 59.16 83 SER A C 1
ATOM 631 O O . SER A 1 83 ? 7.996 -1.159 35.516 1.00 59.16 83 SER A O 1
ATOM 633 N N . PRO A 1 84 ? 10.086 -1.280 34.695 1.00 60.62 84 PRO A N 1
ATOM 634 C CA . PRO A 1 84 ? 11.372 -0.729 34.266 1.00 60.62 84 PRO A CA 1
ATOM 635 C C . PRO A 1 84 ? 11.287 -0.073 32.887 1.00 60.62 84 PRO A C 1
ATOM 637 O O . PRO A 1 84 ? 10.485 -0.513 32.065 1.00 60.62 84 PRO A O 1
ATOM 640 N N . LEU A 1 85 ? 12.123 0.960 32.666 1.00 58.72 85 LEU A N 1
ATOM 641 C CA . LEU A 1 85 ? 12.281 1.601 31.356 1.00 58.72 85 LEU A CA 1
ATOM 642 C C . LEU A 1 85 ? 12.277 0.500 30.296 1.00 58.72 85 LEU A C 1
ATOM 644 O O . LEU A 1 85 ? 13.018 -0.474 30.489 1.00 58.72 85 LEU A O 1
ATOM 648 N N . PRO A 1 86 ? 11.485 0.622 29.216 1.00 55.28 86 PRO A N 1
ATOM 649 C CA . PRO A 1 86 ? 11.566 -0.346 28.144 1.00 55.28 86 PRO A CA 1
ATOM 650 C C . PRO A 1 86 ? 13.036 -0.405 27.742 1.00 55.28 86 PRO A C 1
ATOM 652 O O . PRO A 1 86 ? 13.618 0.595 27.310 1.00 55.28 86 PRO A O 1
ATOM 655 N N . SER A 1 87 ? 13.672 -1.562 27.953 1.00 60.47 87 SER A N 1
ATOM 656 C CA . SER A 1 87 ? 14.903 -1.861 27.236 1.00 60.47 87 SER A CA 1
ATOM 657 C C . SER A 1 87 ? 14.570 -1.570 25.789 1.00 60.47 87 SER A C 1
ATOM 659 O O . SER A 1 87 ? 13.499 -2.007 25.370 1.00 60.47 87 SER A O 1
ATOM 661 N N . GLN A 1 88 ? 15.403 -0.809 25.075 1.00 52.84 88 GLN A N 1
ATOM 662 C CA . GLN A 1 88 ? 15.250 -0.644 23.634 1.00 52.84 88 GLN A CA 1
ATOM 663 C C . GLN A 1 88 ? 15.023 -2.039 23.046 1.00 52.84 88 GLN A C 1
ATOM 665 O O . GLN A 1 88 ? 15.977 -2.793 22.847 1.00 52.84 88 GLN A O 1
ATOM 670 N N . SER A 1 89 ? 13.764 -2.418 22.814 1.00 47.19 89 SER A N 1
ATOM 671 C CA . SER A 1 89 ? 13.463 -3.391 21.802 1.00 47.19 89 SER A CA 1
ATOM 672 C C . SER A 1 89 ? 13.922 -2.638 20.578 1.00 47.19 89 SER A C 1
ATOM 674 O O . SER A 1 89 ? 13.347 -1.621 20.187 1.00 47.19 89 SER A O 1
ATOM 676 N N . PHE A 1 90 ? 15.100 -3.035 20.097 1.00 44.81 90 PHE A N 1
ATOM 677 C CA . PHE A 1 90 ? 15.477 -2.836 18.714 1.00 44.81 90 PHE A CA 1
ATOM 678 C C . PHE A 1 90 ? 14.184 -2.957 17.931 1.00 44.81 90 PHE A C 1
ATOM 680 O O . PHE A 1 90 ? 13.553 -4.005 18.030 1.00 44.81 90 PHE A O 1
ATOM 687 N N . VAL A 1 91 ? 13.753 -1.838 17.348 1.00 47.53 91 VAL A N 1
ATOM 688 C CA . VAL A 1 91 ? 12.580 -1.680 16.493 1.00 47.53 91 VAL A CA 1
ATOM 689 C C . VAL A 1 91 ? 12.037 -3.048 16.076 1.00 47.53 91 VAL A C 1
ATOM 691 O O . VAL A 1 91 ? 12.752 -3.786 15.402 1.00 47.53 91 VAL A O 1
ATOM 694 N N . ASP A 1 92 ? 10.804 -3.396 16.463 1.00 45.19 92 ASP A N 1
ATOM 695 C CA . ASP A 1 92 ? 10.135 -4.666 16.101 1.00 45.19 92 ASP A CA 1
ATOM 696 C C . ASP A 1 92 ? 9.920 -4.822 14.571 1.00 45.19 92 ASP A C 1
ATOM 698 O O . ASP A 1 92 ? 9.130 -5.639 14.099 1.00 45.19 92 ASP A O 1
ATOM 702 N N . GLU A 1 93 ? 10.641 -4.060 13.747 1.00 50.03 93 GLU A N 1
ATOM 703 C CA . GLU A 1 93 ? 10.901 -4.428 12.372 1.00 50.03 93 GLU A CA 1
ATOM 704 C C . GLU A 1 93 ? 11.976 -5.523 12.371 1.00 50.03 93 GLU A C 1
ATOM 706 O O . GLU A 1 93 ? 13.189 -5.314 12.408 1.00 50.03 93 GLU A O 1
ATOM 711 N N . THR A 1 94 ? 11.529 -6.773 12.317 1.00 50.28 94 THR A N 1
ATOM 712 C CA . THR A 1 94 ? 12.414 -7.824 11.824 1.00 50.28 94 THR A CA 1
ATOM 713 C C . THR A 1 94 ? 12.706 -7.505 10.360 1.00 50.28 94 THR A C 1
ATOM 715 O O . THR A 1 94 ? 11.883 -7.806 9.489 1.00 50.28 94 THR A O 1
ATOM 718 N N . PHE A 1 95 ? 13.855 -6.885 10.090 1.00 51.78 95 PHE A N 1
ATOM 719 C CA . PHE A 1 95 ? 14.405 -6.769 8.746 1.00 51.78 95 PHE A CA 1
ATOM 720 C C . PHE A 1 95 ? 14.559 -8.173 8.170 1.00 51.78 95 PHE A C 1
ATOM 722 O O . PHE A 1 95 ? 15.500 -8.908 8.474 1.00 51.78 95 PHE A O 1
ATOM 729 N N . VAL A 1 96 ? 13.624 -8.569 7.315 1.00 56.22 96 VAL A N 1
ATOM 730 C CA . VAL A 1 96 ? 13.845 -9.711 6.443 1.00 56.22 96 VAL A CA 1
ATOM 731 C C . VAL A 1 96 ? 14.683 -9.177 5.292 1.00 56.22 96 VAL A C 1
ATOM 733 O O . VAL A 1 96 ? 14.143 -8.562 4.379 1.00 56.22 96 VAL A O 1
ATOM 736 N N . ALA A 1 97 ? 15.995 -9.419 5.322 1.00 60.50 97 ALA A N 1
ATOM 737 C CA . ALA A 1 97 ? 16.950 -8.941 4.311 1.00 60.50 97 ALA A CA 1
ATOM 738 C C . ALA A 1 97 ? 16.630 -9.372 2.857 1.00 60.50 97 ALA A C 1
ATOM 740 O O . ALA A 1 97 ? 17.322 -8.978 1.926 1.00 60.50 97 ALA A O 1
ATOM 741 N N . GLN A 1 98 ? 15.601 -10.199 2.662 1.00 78.94 98 GLN A N 1
ATOM 742 C CA . GLN A 1 98 ? 15.126 -10.674 1.365 1.00 78.94 98 GLN A CA 1
ATOM 743 C C . GLN A 1 98 ? 14.017 -9.802 0.760 1.00 78.94 98 GLN A C 1
ATOM 745 O O . GLN A 1 98 ? 13.791 -9.890 -0.445 1.00 78.94 98 GLN A O 1
ATOM 750 N N . CYS A 1 99 ? 13.322 -8.975 1.552 1.00 84.38 99 CYS A N 1
ATOM 751 C CA . CYS A 1 99 ? 12.279 -8.101 1.017 1.00 84.38 99 CYS A CA 1
ATOM 752 C C . CYS A 1 99 ? 12.870 -6.786 0.486 1.00 84.38 99 CYS A C 1
ATOM 754 O O . CYS A 1 99 ? 13.769 -6.224 1.116 1.00 84.38 99 CYS A O 1
ATOM 756 N N . PRO A 1 100 ? 12.359 -6.254 -0.641 1.00 84.00 100 PRO A N 1
ATOM 757 C CA . PRO A 1 100 ? 12.725 -4.921 -1.110 1.00 84.00 100 PRO A CA 1
ATOM 758 C C . PRO A 1 100 ? 12.450 -3.864 -0.035 1.00 84.00 100 PRO A C 1
ATOM 760 O O . PRO A 1 100 ? 11.439 -3.929 0.654 1.00 84.00 100 PRO A O 1
ATOM 763 N N . MET A 1 101 ? 13.319 -2.862 0.096 1.00 82.06 101 MET A N 1
ATOM 764 C CA . MET A 1 101 ? 13.063 -1.714 0.971 1.00 82.06 101 MET A CA 1
ATOM 765 C C . MET A 1 101 ? 12.563 -0.525 0.155 1.00 82.06 101 MET A C 1
ATOM 767 O O . MET A 1 101 ? 13.078 -0.245 -0.929 1.00 82.06 101 MET A O 1
ATOM 771 N N . MET A 1 102 ? 11.579 0.194 0.697 1.00 80.00 102 MET A N 1
ATOM 772 C CA . MET A 1 102 ? 11.048 1.417 0.100 1.00 80.00 102 MET A CA 1
ATOM 773 C C . MET A 1 102 ? 11.410 2.612 0.969 1.00 80.00 102 MET A C 1
ATOM 775 O O . MET A 1 102 ? 11.176 2.608 2.173 1.00 80.00 102 MET A O 1
ATOM 779 N N . LEU A 1 103 ? 11.978 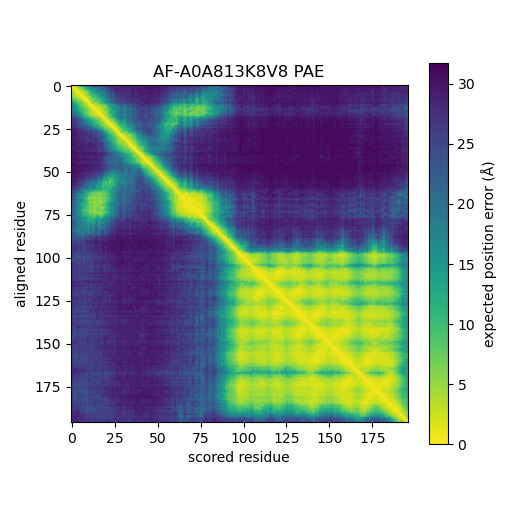3.636 0.341 1.00 80.69 103 LEU A N 1
ATOM 780 C CA . LEU A 1 103 ? 12.349 4.887 0.991 1.00 80.69 103 LEU A CA 1
ATOM 781 C C . LEU A 1 103 ? 11.390 5.975 0.514 1.00 80.69 103 LEU A C 1
ATOM 783 O O . LEU A 1 103 ? 11.220 6.168 -0.691 1.00 80.69 103 LEU A O 1
ATOM 787 N N . PHE A 1 104 ? 10.781 6.685 1.460 1.00 82.81 104 PHE A N 1
ATOM 788 C CA . PHE A 1 104 ? 9.858 7.784 1.188 1.00 82.81 104 PHE A CA 1
ATOM 789 C C . PHE A 1 104 ? 10.488 9.108 1.629 1.00 82.81 104 PHE A C 1
ATOM 791 O O . PHE A 1 104 ? 11.066 9.190 2.708 1.00 82.81 104 PHE A O 1
ATOM 798 N N . ALA A 1 105 ? 10.362 10.153 0.808 1.00 75.62 105 ALA A N 1
ATOM 799 C CA . ALA A 1 105 ? 10.975 11.463 1.058 1.00 75.62 105 ALA A CA 1
ATOM 800 C C . ALA A 1 105 ? 10.165 12.369 2.019 1.00 75.62 105 ALA A C 1
ATOM 802 O O . ALA A 1 105 ? 10.525 13.523 2.227 1.00 75.62 105 ALA A O 1
ATOM 803 N N . GLY A 1 106 ? 9.083 11.852 2.616 1.00 80.44 106 GLY A N 1
ATOM 804 C CA . GLY A 1 106 ? 8.203 12.558 3.561 1.00 80.44 106 GLY A CA 1
ATOM 805 C C . GLY A 1 106 ? 6.786 12.793 3.030 1.00 80.44 106 GLY A C 1
ATOM 806 O O . GLY A 1 106 ? 5.841 12.875 3.809 1.00 80.44 106 GLY A O 1
ATOM 807 N N . ASN A 1 107 ? 6.611 12.822 1.710 1.00 86.94 107 ASN A N 1
ATOM 808 C CA . ASN A 1 107 ? 5.318 12.883 1.039 1.00 86.94 107 ASN A CA 1
ATOM 809 C C . ASN A 1 107 ? 5.245 11.862 -0.104 1.00 86.94 107 ASN A C 1
ATOM 811 O O . ASN A 1 107 ? 6.244 11.522 -0.736 1.00 86.94 107 ASN A O 1
ATOM 815 N N . VAL A 1 108 ? 4.039 11.352 -0.348 1.00 90.94 108 VAL A N 1
ATOM 816 C CA . VAL A 1 108 ? 3.763 10.362 -1.392 1.00 90.94 108 VAL A CA 1
ATOM 817 C C . VAL A 1 108 ? 2.481 10.759 -2.100 1.00 90.94 108 VAL A C 1
ATOM 819 O O . VAL A 1 108 ? 1.472 11.049 -1.460 1.00 90.94 108 VAL A O 1
ATOM 822 N N . LEU A 1 109 ? 2.513 10.757 -3.428 1.00 92.31 109 LEU A N 1
ATOM 823 C CA . LEU A 1 109 ? 1.338 10.938 -4.265 1.00 92.31 109 LEU A CA 1
ATOM 824 C C . LEU A 1 109 ? 0.784 9.567 -4.658 1.00 92.31 109 LEU A C 1
ATOM 826 O O . LEU A 1 109 ? 1.418 8.824 -5.408 1.00 92.31 109 LEU A O 1
ATOM 830 N N . ILE A 1 110 ? -0.411 9.235 -4.174 1.00 92.94 110 ILE A N 1
ATOM 831 C CA . ILE A 1 110 ? -1.106 7.995 -4.533 1.00 92.94 110 ILE A CA 1
ATOM 832 C C . ILE A 1 110 ? -2.002 8.273 -5.738 1.00 92.94 110 ILE A C 1
ATOM 834 O O . ILE A 1 110 ? -2.863 9.148 -5.704 1.00 92.94 110 ILE A O 1
ATOM 838 N N . THR A 1 111 ? -1.796 7.518 -6.813 1.00 94.06 111 THR A N 1
ATOM 839 C CA . THR A 1 111 ? -2.559 7.639 -8.059 1.00 94.06 111 THR A CA 1
ATOM 840 C C . THR A 1 111 ? -3.247 6.319 -8.409 1.00 94.06 111 THR A C 1
ATOM 842 O O . THR A 1 111 ? -2.654 5.249 -8.208 1.00 94.06 111 THR A O 1
ATOM 845 N N . PRO A 1 112 ? -4.481 6.369 -8.943 1.00 94.75 112 PRO A N 1
ATOM 846 C CA . PRO A 1 112 ? -5.185 5.182 -9.409 1.00 94.75 112 PRO A CA 1
ATOM 847 C C . PRO A 1 112 ? -4.555 4.614 -10.692 1.00 94.75 112 PRO A C 1
ATOM 849 O O . PRO A 1 112 ? -3.737 5.286 -11.336 1.00 94.75 112 PRO A O 1
ATOM 852 N N . PRO A 1 113 ? -4.937 3.388 -11.096 1.00 93.62 113 PRO A N 1
ATOM 853 C CA . PRO A 1 113 ? -4.586 2.858 -12.406 1.00 93.62 113 PRO A CA 1
ATOM 854 C C . PRO A 1 113 ? -5.007 3.812 -13.531 1.00 93.62 113 PRO A C 1
ATOM 856 O O . PRO A 1 113 ? -6.109 4.360 -13.528 1.00 93.62 113 PRO A O 1
ATOM 859 N N . ARG A 1 114 ? -4.111 4.029 -14.499 1.00 89.69 114 ARG A N 1
ATOM 860 C CA . ARG A 1 114 ? -4.380 4.842 -15.698 1.00 89.69 114 ARG A CA 1
ATOM 861 C C . ARG A 1 114 ? -4.962 3.972 -16.811 1.00 89.69 114 ARG A C 1
ATOM 863 O O . ARG A 1 114 ? -4.746 2.765 -16.821 1.00 89.69 114 ARG A O 1
ATOM 870 N N . CYS A 1 115 ? -5.629 4.580 -17.793 1.00 89.44 115 CYS A N 1
ATOM 871 C CA . CYS A 1 115 ? -6.098 3.865 -18.984 1.00 89.44 115 CYS A CA 1
ATOM 872 C C . CYS A 1 115 ? -4.948 3.069 -19.631 1.00 89.44 115 CYS A C 1
ATOM 874 O O . CYS A 1 115 ? -3.897 3.634 -19.932 1.00 89.44 115 CYS A O 1
ATOM 876 N N . GLY A 1 116 ? -5.142 1.762 -19.821 1.00 87.94 116 GLY A N 1
ATOM 877 C CA . GLY A 1 116 ? -4.119 0.856 -20.361 1.00 87.94 116 GLY A CA 1
ATOM 878 C C . GLY A 1 116 ? -3.130 0.285 -19.333 1.00 87.94 116 GLY A C 1
ATOM 879 O O . GLY A 1 116 ? -2.302 -0.542 -19.702 1.00 87.94 116 GLY A O 1
ATOM 880 N N . SER A 1 117 ? -3.223 0.666 -18.055 1.00 89.12 117 SER A N 1
ATOM 881 C CA . SER A 1 117 ? -2.490 0.053 -16.941 1.00 89.12 117 SER A CA 1
ATOM 882 C C . SER A 1 117 ? -3.470 -0.596 -15.969 1.00 89.12 117 SER A C 1
ATOM 884 O O . SER A 1 117 ? -4.445 0.025 -15.559 1.00 89.12 117 SER A O 1
ATOM 886 N N . SER A 1 118 ? -3.191 -1.826 -15.542 1.00 91.50 118 SER A N 1
ATOM 887 C CA . SER A 1 118 ? -3.956 -2.501 -14.483 1.00 91.50 118 SER A CA 1
ATOM 888 C C . SER A 1 118 ? -3.509 -2.111 -13.071 1.00 91.50 118 SER A C 1
ATOM 890 O O . SER A 1 118 ? -4.115 -2.537 -12.092 1.00 91.50 118 SER A O 1
ATOM 892 N N . GLN A 1 119 ? -2.441 -1.318 -12.957 1.00 95.12 119 GLN A N 1
ATOM 893 C CA . GLN A 1 119 ? -1.807 -0.972 -11.687 1.00 95.12 119 GLN A CA 1
ATOM 894 C C . GLN A 1 119 ? -1.854 0.536 -11.438 1.00 95.12 119 GLN A C 1
ATOM 896 O O . GLN A 1 119 ? -1.547 1.329 -12.340 1.00 95.12 119 GLN A O 1
ATOM 901 N N . GLY A 1 120 ? -2.199 0.909 -10.206 1.00 95.75 120 GLY A N 1
ATOM 902 C CA . GLY A 1 120 ? -2.011 2.239 -9.639 1.00 95.75 120 GLY A CA 1
ATOM 903 C C . GLY A 1 120 ? -0.593 2.407 -9.106 1.00 95.75 120 GLY A C 1
ATOM 904 O O . GLY A 1 120 ? 0.182 1.449 -9.037 1.00 95.75 120 GLY A O 1
ATOM 905 N N . THR A 1 121 ? -0.215 3.637 -8.760 1.00 95.12 121 THR A N 1
ATOM 906 C CA . THR A 1 121 ? 1.169 3.933 -8.359 1.00 95.12 121 THR A CA 1
ATOM 907 C C . THR A 1 121 ? 1.247 4.906 -7.199 1.00 95.12 121 THR A C 1
ATOM 909 O O . THR A 1 121 ? 0.452 5.839 -7.098 1.00 95.12 121 THR A O 1
ATOM 912 N N . TRP A 1 122 ? 2.227 4.685 -6.336 1.00 93.81 122 TRP A N 1
ATOM 913 C CA . TRP A 1 122 ? 2.682 5.620 -5.321 1.00 93.81 122 TRP A CA 1
ATOM 914 C C . TRP A 1 122 ? 3.933 6.280 -5.867 1.00 93.81 122 TRP A C 1
ATOM 916 O O . TRP A 1 122 ? 4.903 5.596 -6.204 1.00 93.81 122 TRP A O 1
ATOM 926 N N . GLN A 1 123 ? 3.891 7.594 -6.008 1.00 93.12 123 GLN A N 1
ATOM 927 C CA . GLN A 1 123 ? 4.946 8.364 -6.640 1.00 93.12 123 GLN A CA 1
ATOM 928 C C . GLN A 1 123 ? 5.544 9.343 -5.644 1.00 93.12 123 GLN A C 1
ATOM 930 O O . GLN A 1 123 ? 4.834 9.912 -4.814 1.00 93.12 123 GLN A O 1
ATOM 935 N N . ASP A 1 124 ? 6.847 9.563 -5.756 1.00 90.56 124 ASP A N 1
ATOM 936 C CA . ASP A 1 124 ? 7.459 10.738 -5.147 1.00 90.56 124 ASP A CA 1
ATOM 937 C C . ASP A 1 124 ? 6.945 11.982 -5.897 1.00 90.56 124 ASP A C 1
ATOM 939 O O . ASP A 1 124 ? 7.104 12.058 -7.120 1.00 90.56 124 ASP A O 1
ATOM 943 N N . PRO A 1 125 ? 6.316 12.949 -5.211 1.00 88.19 125 PRO A N 1
ATOM 944 C CA . PRO A 1 125 ? 5.768 14.136 -5.858 1.00 88.19 125 PRO A CA 1
ATOM 945 C C . PRO A 1 125 ? 6.832 15.012 -6.529 1.00 88.19 125 PRO A C 1
ATOM 947 O O . PRO A 1 125 ? 6.501 15.729 -7.470 1.00 88.19 125 PRO A O 1
ATOM 950 N N . ASN A 1 126 ? 8.095 14.949 -6.095 1.00 88.81 126 ASN A N 1
ATOM 951 C CA . ASN A 1 126 ? 9.165 15.768 -6.669 1.00 88.81 126 ASN A CA 1
ATOM 952 C C . ASN A 1 126 ? 9.785 15.124 -7.912 1.00 88.81 126 ASN A C 1
ATOM 954 O O . ASN A 1 126 ? 10.013 15.796 -8.915 1.00 88.81 126 ASN A O 1
ATOM 958 N N . SER A 1 127 ? 10.073 13.821 -7.856 1.00 86.12 127 SER A N 1
ATOM 959 C CA . SER A 1 127 ? 10.721 13.108 -8.965 1.00 86.12 127 SER A CA 1
ATOM 960 C C . SER A 1 127 ? 9.741 12.451 -9.936 1.00 86.12 127 SER A C 1
ATOM 962 O O . SER A 1 127 ? 10.160 11.982 -10.994 1.00 86.12 127 SER A O 1
ATOM 964 N N . THR A 1 128 ? 8.446 12.382 -9.604 1.00 84.38 128 THR A N 1
ATOM 965 C CA . THR A 1 128 ? 7.391 11.633 -10.327 1.00 84.38 128 THR A CA 1
ATOM 966 C C . THR A 1 128 ? 7.685 10.139 -10.506 1.00 84.38 128 THR A C 1
ATOM 968 O O . THR A 1 128 ? 6.984 9.423 -11.224 1.00 84.38 128 THR A O 1
ATOM 971 N N . ARG A 1 129 ? 8.729 9.635 -9.841 1.00 88.44 129 ARG A N 1
A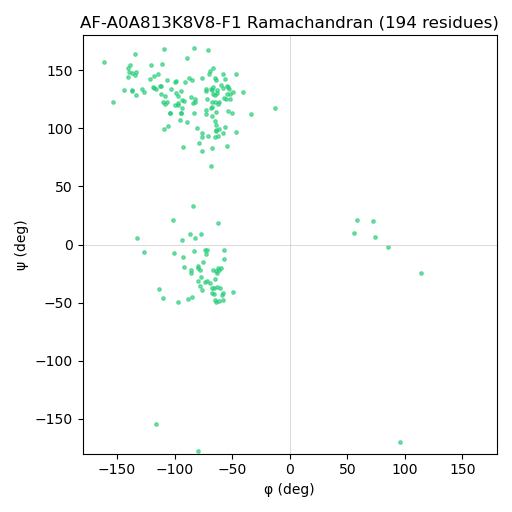TOM 972 C CA . ARG A 1 129 ? 9.141 8.239 -9.913 1.00 88.44 129 ARG A CA 1
ATOM 973 C C . ARG A 1 129 ? 8.142 7.379 -9.151 1.00 88.44 129 ARG A C 1
ATOM 975 O O . ARG A 1 129 ? 7.831 7.668 -7.998 1.00 88.44 129 ARG A O 1
ATOM 982 N N . ALA A 1 130 ? 7.705 6.284 -9.770 1.00 90.62 130 ALA A N 1
ATOM 983 C CA . ALA A 1 130 ? 6.942 5.251 -9.081 1.00 90.62 130 ALA A CA 1
ATOM 984 C C . ALA A 1 130 ? 7.839 4.535 -8.057 1.00 90.62 130 ALA A C 1
ATOM 986 O O . ALA A 1 130 ? 8.853 3.932 -8.416 1.00 90.62 130 ALA A O 1
ATOM 987 N N . ILE A 1 131 ? 7.467 4.637 -6.785 1.00 92.75 131 ILE A N 1
ATOM 988 C CA . ILE A 1 131 ? 8.117 3.965 -5.656 1.00 92.75 131 ILE A CA 1
ATOM 989 C C . ILE A 1 131 ? 7.493 2.582 -5.468 1.00 92.75 131 ILE A C 1
ATOM 991 O O . ILE A 1 131 ? 8.199 1.586 -5.340 1.00 92.75 131 ILE A O 1
ATOM 995 N N . LEU A 1 132 ? 6.161 2.534 -5.491 1.00 93.88 132 LEU A N 1
ATOM 996 C CA . LEU A 1 132 ? 5.361 1.332 -5.298 1.00 93.88 132 LEU A CA 1
ATOM 997 C C . LEU A 1 132 ? 4.230 1.308 -6.318 1.00 93.88 132 LEU A C 1
ATOM 999 O O . LEU A 1 132 ? 3.685 2.348 -6.694 1.00 93.88 132 LEU A O 1
ATOM 1003 N N . ARG A 1 133 ? 3.849 0.117 -6.750 1.00 95.00 133 ARG A N 1
ATOM 1004 C CA . ARG A 1 133 ? 2.657 -0.125 -7.555 1.00 95.00 133 ARG A CA 1
ATOM 1005 C C . ARG A 1 133 ? 1.672 -0.946 -6.765 1.00 95.00 133 ARG A C 1
ATOM 1007 O O . ARG A 1 133 ? 2.067 -1.792 -5.970 1.00 95.00 133 ARG A O 1
ATOM 1014 N N . TRP A 1 134 ? 0.396 -0.699 -6.999 1.00 95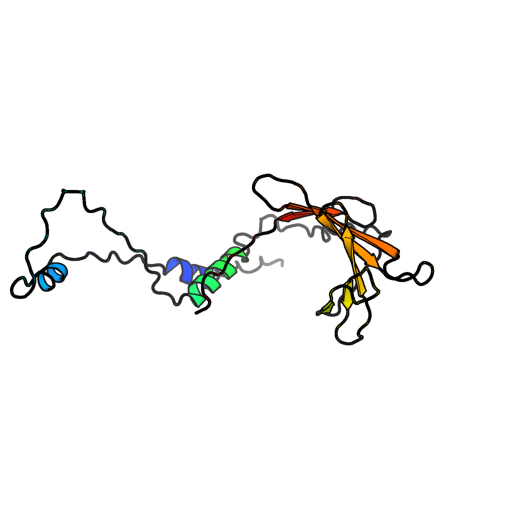.50 134 TRP A N 1
ATOM 1015 C CA . TRP A 1 134 ? -0.667 -1.427 -6.334 1.00 95.50 134 TRP A CA 1
ATOM 1016 C C . TRP A 1 134 ? -1.729 -1.855 -7.336 1.00 95.50 134 TRP A C 1
ATOM 1018 O O . TRP A 1 134 ? -1.993 -1.161 -8.321 1.00 95.50 134 TRP A O 1
ATOM 1028 N N . LYS A 1 135 ? -2.330 -3.014 -7.099 1.00 95.75 135 LYS A N 1
ATOM 1029 C CA . LYS A 1 135 ? -3.479 -3.517 -7.855 1.00 95.75 135 LYS A CA 1
ATOM 1030 C C . LYS A 1 135 ? -4.443 -4.193 -6.899 1.00 95.75 135 LYS A C 1
ATOM 1032 O O . LYS A 1 135 ? -4.019 -4.737 -5.885 1.00 95.75 135 LYS A O 1
ATOM 1037 N N . THR A 1 136 ? -5.720 -4.187 -7.234 1.00 94.75 136 THR A N 1
ATOM 1038 C CA . THR A 1 136 ? -6.703 -4.993 -6.512 1.00 94.75 136 THR A CA 1
ATOM 1039 C C . THR A 1 136 ? -6.403 -6.475 -6.715 1.00 94.75 136 THR A C 1
ATOM 1041 O O . THR A 1 136 ? -5.980 -6.872 -7.806 1.00 94.75 136 THR A O 1
ATOM 1044 N N . ASN A 1 137 ? -6.618 -7.281 -5.684 1.00 92.94 137 ASN A N 1
ATOM 1045 C CA . ASN A 1 137 ? -6.499 -8.731 -5.767 1.00 92.94 137 ASN A CA 1
ATOM 1046 C C . ASN A 1 137 ? -7.874 -9.410 -5.685 1.00 92.94 137 ASN A C 1
ATOM 1048 O O . ASN A 1 137 ? -8.880 -8.786 -5.351 1.00 92.94 137 ASN A O 1
ATOM 1052 N N . ASP A 1 138 ? -7.911 -10.707 -5.986 1.00 91.94 138 ASP A N 1
ATOM 1053 C CA . ASP A 1 138 ? -9.157 -11.486 -6.020 1.00 91.94 138 ASP A CA 1
ATOM 1054 C C . ASP A 1 138 ? -9.738 -11.759 -4.618 1.00 91.94 138 ASP A C 1
ATOM 1056 O O . ASP A 1 138 ? -10.815 -12.336 -4.488 1.00 91.94 138 ASP A O 1
ATOM 1060 N N . LYS A 1 139 ? -9.027 -11.357 -3.556 1.00 88.75 139 LYS A N 1
ATOM 1061 C CA . LYS A 1 139 ? -9.397 -11.553 -2.148 1.00 88.75 139 LYS A CA 1
ATOM 1062 C C . LYS A 1 139 ? -9.975 -10.285 -1.507 1.00 88.75 139 LYS A C 1
ATOM 1064 O O . LYS A 1 139 ? -9.902 -10.143 -0.293 1.00 88.75 139 LYS A O 1
ATOM 1069 N N . GLY A 1 140 ? -10.469 -9.343 -2.312 1.00 88.56 140 GLY A N 1
ATOM 1070 C CA . GLY A 1 140 ? -11.037 -8.079 -1.817 1.00 88.56 140 GLY A CA 1
ATOM 1071 C C . GLY A 1 140 ? -10.000 -7.067 -1.315 1.00 88.56 140 GLY A C 1
ATOM 1072 O O . GLY A 1 140 ? -10.355 -6.015 -0.796 1.00 88.56 140 GLY A O 1
ATOM 1073 N N . GLY A 1 141 ? -8.709 -7.352 -1.482 1.00 92.12 141 GLY A N 1
ATOM 1074 C CA . GLY A 1 141 ? -7.616 -6.525 -0.994 1.00 92.12 141 GLY A CA 1
ATOM 1075 C C . GLY A 1 141 ? -6.741 -5.940 -2.102 1.00 92.12 141 GLY A C 1
ATOM 1076 O O . GLY A 1 141 ? -7.167 -5.739 -3.245 1.00 92.12 141 GLY A O 1
ATOM 1077 N N . VAL A 1 142 ? -5.491 -5.638 -1.755 1.00 94.56 142 VAL A N 1
ATOM 1078 C CA . VAL A 1 142 ? -4.531 -4.946 -2.620 1.00 94.56 142 VAL A CA 1
ATOM 1079 C C . VAL A 1 142 ? -3.179 -5.650 -2.589 1.00 94.56 142 VAL A C 1
ATOM 1081 O O . VAL A 1 142 ? -2.596 -5.855 -1.528 1.00 94.56 142 VAL A O 1
ATOM 1084 N N . ASP A 1 143 ? -2.636 -5.953 -3.765 1.00 95.69 143 ASP A N 1
ATOM 1085 C CA . ASP A 1 143 ? -1.258 -6.411 -3.914 1.00 95.69 143 ASP A CA 1
ATOM 1086 C C . ASP A 1 143 ? -0.338 -5.236 -4.219 1.00 95.69 143 ASP A C 1
ATOM 1088 O O . ASP A 1 143 ? -0.584 -4.456 -5.144 1.00 95.69 143 ASP A O 1
ATOM 1092 N N . PHE A 1 144 ? 0.766 -5.168 -3.487 1.00 95.38 144 PHE A N 1
ATOM 1093 C CA . PHE A 1 144 ? 1.829 -4.195 -3.661 1.00 95.38 144 PHE A CA 1
ATOM 1094 C C . PHE A 1 144 ? 3.023 -4.829 -4.371 1.00 95.38 144 PHE A C 1
ATOM 1096 O O . PHE A 1 144 ? 3.489 -5.915 -4.008 1.00 95.38 144 PHE A O 1
ATOM 1103 N N . GLY A 1 145 ? 3.552 -4.127 -5.367 1.00 95.12 145 GLY A N 1
ATOM 1104 C CA . GLY A 1 145 ? 4.726 -4.547 -6.118 1.00 95.12 145 GLY A CA 1
ATOM 1105 C C . GLY A 1 145 ? 5.682 -3.399 -6.414 1.00 95.12 145 GLY A C 1
ATOM 1106 O O . GLY A 1 145 ? 5.283 -2.238 -6.485 1.00 95.12 145 GLY A O 1
ATOM 1107 N N . VAL A 1 146 ? 6.953 -3.733 -6.607 1.00 93.88 146 VAL A N 1
ATOM 1108 C CA . VAL A 1 146 ? 8.003 -2.790 -7.011 1.00 93.88 146 VAL A CA 1
ATOM 1109 C C . VAL A 1 146 ? 8.469 -3.074 -8.435 1.00 93.88 146 VAL A C 1
ATOM 1111 O O . VAL A 1 146 ? 8.337 -4.187 -8.958 1.00 93.88 146 VAL A O 1
ATOM 1114 N N . ASP A 1 147 ? 8.998 -2.039 -9.081 1.00 92.88 147 ASP A N 1
ATOM 1115 C CA . ASP A 1 147 ? 9.516 -2.130 -10.442 1.00 92.88 147 ASP A CA 1
ATOM 1116 C C . ASP A 1 147 ? 10.845 -2.894 -10.451 1.00 92.88 147 ASP A C 1
ATOM 1118 O O . ASP A 1 147 ? 11.743 -2.625 -9.653 1.00 92.88 147 ASP A O 1
ATOM 1122 N N . SER A 1 148 ? 10.977 -3.835 -11.384 1.00 90.69 148 SER A N 1
ATOM 1123 C CA . SER A 1 148 ? 12.211 -4.580 -11.626 1.00 90.69 148 SER A CA 1
ATOM 1124 C C . SER A 1 148 ? 12.781 -4.209 -12.982 1.00 90.69 148 SER A C 1
ATOM 1126 O O . SER A 1 148 ? 12.062 -4.169 -13.980 1.00 90.69 148 SER A O 1
ATOM 1128 N N . ALA A 1 149 ? 14.097 -4.005 -13.029 1.00 88.88 149 ALA A N 1
ATOM 1129 C CA . ALA A 1 149 ? 14.811 -3.765 -14.279 1.00 88.88 149 ALA A CA 1
ATOM 1130 C C . ALA A 1 149 ? 14.758 -4.973 -15.235 1.00 88.88 149 ALA A C 1
ATOM 1132 O O . ALA A 1 149 ? 14.935 -4.802 -16.436 1.00 88.88 149 ALA A O 1
ATOM 1133 N N . VAL A 1 150 ? 14.520 -6.181 -14.710 1.00 92.19 150 VAL A N 1
ATOM 1134 C CA . VAL A 1 150 ? 14.552 -7.432 -15.485 1.00 92.19 150 VAL A CA 1
ATOM 1135 C C . VAL A 1 150 ? 13.155 -7.854 -15.929 1.00 92.19 150 VAL A C 1
ATOM 1137 O O . VAL A 1 150 ? 12.939 -8.175 -17.092 1.00 92.19 150 VAL A O 1
ATOM 1140 N N . THR A 1 151 ? 12.201 -7.867 -15.000 1.00 93.50 151 THR A N 1
ATOM 1141 C CA . THR A 1 151 ? 10.851 -8.421 -15.209 1.00 93.50 151 THR A CA 1
ATOM 1142 C C . THR A 1 151 ? 9.800 -7.351 -15.493 1.00 93.50 151 THR A C 1
ATOM 1144 O O . THR A 1 151 ? 8.671 -7.676 -15.850 1.00 93.50 151 THR A O 1
ATOM 1147 N N . GLY A 1 152 ? 10.167 -6.073 -15.372 1.00 92.38 152 GLY A N 1
ATOM 1148 C CA . GLY A 1 152 ? 9.314 -4.940 -15.702 1.00 92.38 152 GLY A CA 1
ATOM 1149 C C . GLY A 1 152 ? 8.552 -4.346 -14.509 1.00 92.38 152 GLY A C 1
ATOM 1150 O O . GLY A 1 152 ? 8.832 -4.667 -13.346 1.00 92.38 152 GLY A O 1
ATOM 1151 N N . PRO A 1 153 ? 7.599 -3.439 -14.784 1.00 91.81 153 PRO A N 1
ATOM 1152 C CA . PRO A 1 153 ? 6.916 -2.660 -13.756 1.00 91.81 153 PRO A CA 1
ATOM 1153 C C . PRO A 1 153 ? 6.025 -3.505 -12.833 1.00 91.81 153 PRO A C 1
ATOM 1155 O O . PRO A 1 153 ? 5.277 -4.360 -13.305 1.00 91.81 153 PRO A O 1
ATOM 1158 N N . GLY A 1 154 ? 6.100 -3.260 -11.522 1.00 91.38 154 GLY A N 1
ATOM 1159 C CA . GLY A 1 154 ? 5.276 -3.906 -10.490 1.00 91.38 154 GLY A CA 1
ATOM 1160 C C . GLY A 1 154 ? 5.387 -5.431 -10.439 1.00 91.38 154 GLY A C 1
ATOM 1161 O O . GLY A 1 154 ? 4.463 -6.095 -9.975 1.00 91.38 154 GLY A O 1
ATOM 1162 N N . SER A 1 155 ? 6.470 -5.993 -10.975 1.00 92.75 155 SER A N 1
ATOM 1163 C CA . SER A 1 155 ? 6.633 -7.439 -11.148 1.00 92.75 155 SER A CA 1
ATOM 1164 C C . SER A 1 155 ? 7.185 -8.139 -9.907 1.00 92.75 155 SER A C 1
ATOM 1166 O O . SER A 1 155 ? 6.978 -9.340 -9.744 1.00 92.75 155 SER A O 1
ATOM 1168 N N . VAL A 1 156 ? 7.864 -7.410 -9.019 1.00 93.31 156 VAL A N 1
ATOM 1169 C CA . VAL A 1 156 ? 8.391 -7.964 -7.769 1.00 93.31 156 VAL A CA 1
ATOM 1170 C C . VAL A 1 156 ? 7.376 -7.725 -6.668 1.00 93.31 156 VAL A C 1
ATOM 1172 O O . VAL A 1 156 ? 7.074 -6.580 -6.338 1.00 93.31 156 VAL A O 1
ATOM 1175 N N . HIS A 1 157 ? 6.854 -8.809 -6.103 1.00 93.19 157 HIS A N 1
ATOM 1176 C CA . HIS A 1 157 ? 5.907 -8.751 -4.999 1.00 93.19 157 HIS A CA 1
ATOM 1177 C C . HIS A 1 157 ? 6.571 -8.191 -3.735 1.00 93.19 157 HIS A C 1
ATOM 1179 O O . HIS A 1 157 ? 7.634 -8.657 -3.325 1.00 93.19 157 HIS A O 1
ATOM 1185 N N . MET A 1 158 ? 5.937 -7.193 -3.123 1.00 93.31 158 MET A N 1
ATOM 1186 C CA . MET A 1 158 ? 6.434 -6.524 -1.920 1.00 93.31 158 MET A CA 1
ATOM 1187 C C . MET A 1 158 ? 5.585 -6.857 -0.694 1.00 93.31 158 MET A C 1
ATOM 1189 O O . MET A 1 158 ? 6.120 -7.155 0.372 1.00 93.31 158 MET A O 1
ATOM 1193 N N . ALA A 1 159 ? 4.267 -6.794 -0.841 1.00 94.31 159 ALA A N 1
ATOM 1194 C CA . ALA A 1 159 ? 3.313 -7.092 0.216 1.00 94.31 159 ALA A CA 1
ATOM 1195 C C . ALA A 1 159 ? 1.937 -7.376 -0.393 1.00 94.31 159 ALA A C 1
ATOM 1197 O O . ALA A 1 159 ? 1.638 -6.909 -1.493 1.00 94.31 159 ALA A O 1
ATOM 1198 N N . SER A 1 160 ? 1.080 -8.095 0.324 1.00 95.25 160 SER A N 1
ATOM 1199 C CA . SER A 1 160 ? -0.345 -8.208 -0.010 1.00 95.25 160 SER A CA 1
ATOM 1200 C C . SER A 1 160 ? -1.175 -7.838 1.200 1.00 95.25 160 SER A C 1
ATOM 1202 O O . SER A 1 160 ? -0.950 -8.374 2.285 1.00 95.25 160 SER A O 1
ATOM 1204 N N . LEU A 1 161 ? -2.152 -6.972 1.002 1.00 95.75 161 LEU A N 1
ATOM 1205 C CA . LEU A 1 161 ? -3.221 -6.725 1.946 1.00 95.75 161 LEU A CA 1
ATOM 1206 C C . LEU A 1 161 ? -4.423 -7.553 1.503 1.00 95.75 161 LEU A C 1
ATOM 1208 O O . LEU A 1 161 ? -4.865 -7.401 0.370 1.00 95.75 161 LEU A O 1
ATOM 1212 N N . ASN A 1 162 ? -4.932 -8.434 2.356 1.00 95.81 162 ASN A N 1
ATOM 1213 C CA . ASN A 1 162 ? -6.084 -9.280 2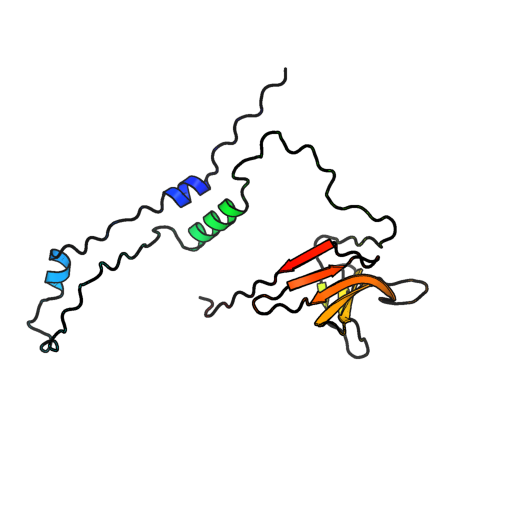.046 1.00 95.81 162 ASN A CA 1
ATOM 1214 C C . ASN A 1 162 ? -7.220 -8.962 3.006 1.00 95.81 162 ASN A C 1
ATOM 1216 O O . ASN A 1 162 ? -6.983 -8.854 4.207 1.00 95.81 162 ASN A O 1
ATOM 1220 N N . GLU A 1 163 ? -8.436 -8.829 2.489 1.00 93.06 163 GLU A N 1
ATOM 1221 C CA . GLU A 1 163 ? -9.611 -8.672 3.336 1.00 93.06 163 GLU A CA 1
ATOM 1222 C C . GLU A 1 163 ? -9.873 -9.978 4.090 1.00 93.06 163 GLU A C 1
ATOM 1224 O O . GLU A 1 163 ? -9.836 -11.080 3.527 1.00 93.06 163 GLU A O 1
ATOM 1229 N N . LYS A 1 164 ? -10.124 -9.854 5.386 1.00 92.06 164 LYS A N 1
ATOM 1230 C CA . LYS A 1 164 ? -10.536 -10.947 6.248 1.00 92.06 164 LYS A CA 1
ATOM 1231 C C . LYS A 1 164 ? -12.026 -10.791 6.495 1.00 92.06 164 LYS A C 1
ATOM 1233 O O . LYS A 1 164 ? -12.463 -9.859 7.158 1.00 92.06 164 LYS A O 1
ATOM 1238 N N . LEU A 1 165 ? -12.797 -11.738 5.970 1.00 86.00 165 LEU A N 1
ATOM 1239 C CA . LEU A 1 165 ? -14.246 -11.745 6.124 1.00 86.00 165 LEU A CA 1
ATOM 1240 C C . LEU A 1 165 ? -14.615 -11.940 7.598 1.00 86.00 165 LEU A C 1
ATOM 1242 O O . LEU A 1 165 ? -14.518 -13.046 8.140 1.00 86.00 165 LEU A O 1
ATOM 1246 N N . THR A 1 166 ? -15.064 -10.870 8.238 1.00 87.38 166 THR A N 1
ATOM 1247 C CA . THR A 1 166 ? -15.663 -10.891 9.570 1.00 87.38 166 THR A CA 1
ATOM 1248 C C . THR A 1 166 ? -17.093 -10.346 9.484 1.00 87.38 166 THR A C 1
ATOM 1250 O O . THR A 1 166 ? -17.465 -9.650 8.546 1.00 87.38 166 THR A O 1
ATOM 1253 N N . LEU A 1 167 ? -17.960 -10.745 10.421 1.00 83.00 167 LEU A N 1
ATOM 1254 C CA . LEU A 1 167 ? -19.387 -10.384 10.366 1.00 83.00 167 LEU A CA 1
ATOM 1255 C C . LEU A 1 167 ? -19.660 -8.935 10.792 1.00 83.00 167 LEU A C 1
ATOM 1257 O O . LEU A 1 167 ? -20.658 -8.353 10.377 1.00 83.00 167 LEU A O 1
ATOM 1261 N N . ASN A 1 168 ? -18.803 -8.387 11.656 1.00 86.12 168 ASN A N 1
ATOM 1262 C CA . ASN A 1 168 ? -19.070 -7.151 12.393 1.00 86.12 168 ASN A CA 1
ATOM 1263 C C . ASN A 1 168 ? -17.964 -6.095 12.233 1.00 86.12 168 ASN A C 1
ATOM 1265 O O . ASN A 1 168 ? -18.115 -4.995 12.760 1.00 86.12 168 ASN A O 1
ATOM 1269 N N . SER A 1 169 ? -16.853 -6.428 11.575 1.00 85.25 169 SER A N 1
ATOM 1270 C CA . SER A 1 169 ? -15.692 -5.551 11.401 1.00 85.25 169 SER A CA 1
ATOM 1271 C C . SER A 1 169 ? -15.212 -5.603 9.950 1.00 85.25 169 SER A C 1
ATOM 1273 O O . SER A 1 169 ? -15.590 -6.493 9.197 1.00 85.25 169 SER A O 1
ATOM 1275 N N . ASN A 1 170 ? -14.392 -4.632 9.558 1.00 88.19 170 ASN A N 1
ATOM 1276 C CA . ASN A 1 170 ? -13.614 -4.697 8.327 1.00 88.19 170 ASN A CA 1
ATOM 1277 C C . ASN A 1 170 ? -12.156 -4.887 8.745 1.00 88.19 170 ASN A C 1
ATOM 1279 O O . ASN A 1 170 ? -11.493 -3.938 9.175 1.00 88.19 170 ASN A O 1
ATOM 1283 N N . GLU A 1 171 ? -11.680 -6.127 8.690 1.00 93.12 171 GLU A N 1
ATOM 1284 C CA . GLU A 1 171 ? -10.305 -6.483 9.034 1.00 93.12 171 GLU A CA 1
ATOM 1285 C C . GLU A 1 171 ? -9.511 -6.809 7.772 1.00 93.12 171 GLU A C 1
ATOM 1287 O O . GLU A 1 171 ? -10.002 -7.467 6.856 1.00 93.12 171 GLU A O 1
ATOM 1292 N N . PHE A 1 172 ? -8.249 -6.397 7.743 1.00 94.31 172 PHE A N 1
ATOM 1293 C CA . PHE A 1 172 ? -7.332 -6.705 6.656 1.00 94.31 172 PHE A CA 1
ATOM 1294 C C . PHE A 1 172 ? -6.033 -7.291 7.197 1.00 94.31 172 PHE A C 1
ATOM 1296 O O . PHE A 1 172 ? -5.424 -6.767 8.127 1.00 94.31 172 PHE A O 1
ATOM 1303 N N . GLU A 1 173 ? -5.566 -8.367 6.585 1.00 94.88 173 GLU A N 1
ATOM 1304 C CA . GLU A 1 173 ? -4.302 -9.008 6.924 1.00 94.88 173 GLU A CA 1
ATOM 1305 C C . GLU A 1 173 ? -3.213 -8.532 5.965 1.00 94.88 173 GLU A C 1
ATOM 1307 O O . GLU A 1 173 ? -3.304 -8.720 4.748 1.00 94.88 173 GLU A O 1
ATOM 1312 N N . LEU A 1 174 ? -2.167 -7.915 6.515 1.00 93.62 174 LEU A N 1
ATOM 1313 C CA . LEU A 1 174 ? -1.007 -7.471 5.755 1.00 93.62 174 LEU A CA 1
ATOM 1314 C C . LEU A 1 174 ? 0.085 -8.541 5.803 1.00 93.62 174 LEU A C 1
ATOM 1316 O O . LEU A 1 174 ? 0.697 -8.793 6.845 1.00 93.62 174 LEU A O 1
ATOM 1320 N N . PHE A 1 175 ? 0.357 -9.133 4.648 1.00 93.31 175 PHE A N 1
ATOM 1321 C CA . PHE A 1 175 ? 1.439 -10.080 4.425 1.00 93.31 175 PHE A CA 1
ATOM 1322 C C . PHE A 1 175 ? 2.632 -9.374 3.790 1.00 93.31 175 PHE A C 1
ATOM 1324 O O . PHE A 1 175 ? 2.473 -8.524 2.913 1.00 93.31 175 PHE A O 1
ATOM 1331 N N . ASN A 1 176 ? 3.835 -9.742 4.215 1.00 92.00 176 ASN A N 1
ATOM 1332 C CA . ASN A 1 176 ? 5.070 -9.259 3.604 1.00 92.00 176 ASN A CA 1
ATOM 1333 C C . ASN A 1 176 ? 5.409 -10.016 2.305 1.00 92.00 176 ASN A C 1
ATOM 1335 O O . ASN A 1 176 ? 4.699 -10.932 1.895 1.00 92.00 176 ASN A O 1
ATOM 1339 N N . CYS A 1 177 ? 6.552 -9.682 1.700 1.00 91.25 177 CYS A N 1
ATOM 1340 C CA . CYS A 1 177 ? 7.011 -10.281 0.446 1.00 91.25 177 CYS A CA 1
ATOM 1341 C C . CYS A 1 177 ? 7.218 -11.809 0.502 1.00 91.25 177 CYS A C 1
ATOM 1343 O O . CYS A 1 177 ? 7.244 -12.463 -0.537 1.00 91.25 177 CYS A O 1
ATOM 1345 N N . LEU A 1 178 ? 7.369 -12.378 1.706 1.00 91.62 178 LEU A N 1
ATOM 1346 C CA . LEU A 1 178 ? 7.515 -13.817 1.937 1.00 91.62 178 LEU A CA 1
ATOM 1347 C C . LEU A 1 178 ? 6.179 -14.512 2.242 1.00 91.62 178 LEU A C 1
ATOM 1349 O O . LEU A 1 178 ? 6.171 -15.694 2.576 1.00 91.62 178 LEU A O 1
ATOM 1353 N N . GLY A 1 179 ? 5.055 -13.793 2.182 1.00 90.56 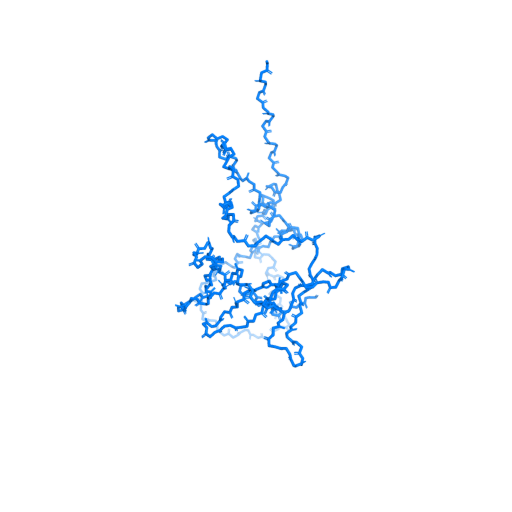179 GLY A N 1
ATOM 1354 C CA . GLY A 1 179 ? 3.743 -14.330 2.537 1.00 90.56 179 GLY A CA 1
ATOM 1355 C C . GLY A 1 179 ? 3.558 -14.548 4.040 1.00 90.56 179 GLY A C 1
ATOM 1356 O O . GLY A 1 179 ? 2.692 -15.318 4.445 1.00 90.56 179 GLY A O 1
ATOM 1357 N N . VAL A 1 180 ? 4.358 -13.888 4.883 1.00 90.19 180 VAL A N 1
ATOM 1358 C CA . VAL A 1 180 ? 4.207 -13.930 6.342 1.00 90.19 180 VAL A CA 1
ATOM 1359 C C . VAL A 1 180 ? 3.349 -12.750 6.780 1.00 90.19 180 VAL A C 1
ATOM 1361 O O . VAL A 1 180 ? 3.681 -11.600 6.482 1.00 90.19 180 VAL A O 1
ATOM 1364 N N . M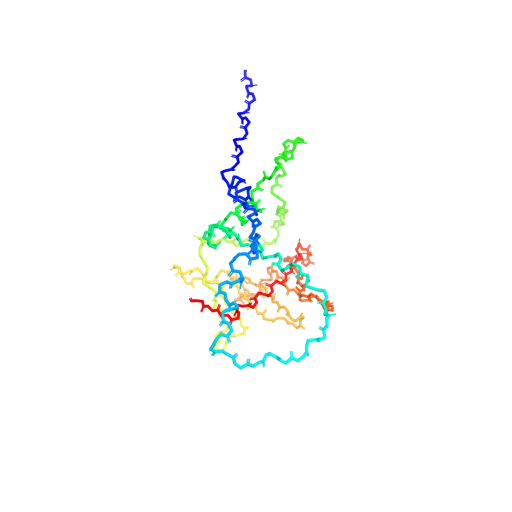ET A 1 181 ? 2.261 -13.035 7.496 1.00 90.81 181 MET A N 1
ATOM 1365 C CA . MET A 1 181 ? 1.396 -12.010 8.083 1.00 90.81 181 MET A CA 1
ATOM 1366 C C . MET A 1 181 ? 2.172 -11.226 9.146 1.00 90.81 181 MET A C 1
ATOM 1368 O O . MET A 1 181 ? 2.823 -11.815 10.011 1.00 90.81 181 MET A O 1
ATOM 1372 N N . ARG A 1 182 ? 2.145 -9.896 9.045 1.00 88.50 182 ARG A N 1
ATOM 1373 C CA . ARG A 1 182 ? 2.842 -8.984 9.964 1.00 88.50 182 ARG A CA 1
ATOM 1374 C C . ARG A 1 182 ? 1.893 -8.139 10.788 1.00 88.50 182 ARG A C 1
ATOM 1376 O O . ARG A 1 182 ? 2.168 -7.907 11.958 1.00 88.50 182 ARG A O 1
ATOM 1383 N N . TYR A 1 183 ? 0.800 -7.698 10.179 1.00 88.50 183 TYR A N 1
ATOM 1384 C CA . TYR A 1 183 ? -0.156 -6.812 10.822 1.00 88.50 183 TYR A CA 1
ATOM 1385 C C . TYR A 1 183 ? -1.580 -7.223 10.474 1.00 88.50 183 TYR A C 1
ATOM 1387 O O . TYR A 1 183 ? -1.855 -7.704 9.374 1.00 88.50 183 TYR A O 1
ATOM 1395 N N . THR A 1 184 ? -2.482 -6.984 11.417 1.00 91.19 184 THR A N 1
ATOM 1396 C CA . THR A 1 184 ? -3.925 -6.964 11.186 1.00 91.19 184 THR A CA 1
ATOM 1397 C C . THR A 1 184 ? -4.367 -5.509 11.275 1.00 91.19 184 THR A C 1
ATOM 1399 O O . THR A 1 184 ? -4.111 -4.850 12.281 1.00 91.19 184 THR A O 1
ATOM 1402 N N . LEU A 1 185 ? -4.948 -4.992 10.199 1.00 90.25 185 LEU A N 1
ATOM 1403 C CA . LEU A 1 185 ? -5.471 -3.636 10.107 1.00 90.25 185 LEU A CA 1
ATOM 1404 C C . LEU A 1 185 ? -6.979 -3.687 10.335 1.00 90.25 185 LEU A C 1
ATOM 1406 O O . LEU A 1 185 ? -7.668 -4.474 9.693 1.00 90.25 185 LEU A O 1
ATOM 1410 N N . GLU A 1 186 ? -7.481 -2.838 11.220 1.00 91.44 186 GLU A N 1
ATOM 1411 C CA . GLU A 1 186 ? -8.913 -2.662 11.445 1.00 91.44 186 GLU A CA 1
ATOM 1412 C C . GLU A 1 186 ? -9.340 -1.324 10.841 1.00 91.44 186 GLU A C 1
ATOM 1414 O O . GLU A 1 186 ? -8.788 -0.270 11.174 1.00 91.44 186 GLU A O 1
ATOM 1419 N N . GLU A 1 187 ? -10.299 -1.355 9.919 1.00 84.00 187 GLU A N 1
ATOM 1420 C CA . GLU A 1 187 ? -10.837 -0.139 9.322 1.00 84.00 187 GLU A CA 1
ATOM 1421 C C . GLU A 1 187 ? -11.937 0.447 10.211 1.00 84.00 187 GLU A C 1
ATOM 1423 O O . GLU A 1 187 ? -12.969 -0.174 10.468 1.00 84.00 187 GLU A O 1
ATOM 1428 N N . LYS A 1 188 ? -11.740 1.698 10.636 1.00 83.69 188 LYS A N 1
ATOM 1429 C CA . LYS A 1 188 ? -12.754 2.476 11.348 1.00 83.69 188 LYS A CA 1
ATOM 1430 C C . LYS A 1 188 ? -13.336 3.543 10.427 1.00 83.69 188 LYS A C 1
ATOM 1432 O O . LYS A 1 188 ? -12.740 4.600 10.227 1.00 83.69 188 LYS A O 1
ATOM 1437 N N . VAL A 1 189 ? -14.531 3.287 9.900 1.00 76.56 189 VAL A N 1
ATOM 1438 C CA . VAL A 1 189 ? -15.271 4.252 9.077 1.00 76.56 189 VAL A CA 1
ATOM 1439 C C . VAL A 1 189 ? -16.023 5.224 9.988 1.00 76.56 189 VAL A C 1
ATOM 1441 O O . VAL A 1 189 ? -16.957 4.839 10.691 1.00 76.56 189 VAL A O 1
ATOM 1444 N N . VAL A 1 190 ? -15.632 6.501 9.976 1.00 79.50 190 VAL A N 1
ATOM 1445 C CA . VAL A 1 190 ? -16.343 7.571 10.693 1.00 79.50 190 VAL A CA 1
ATOM 1446 C C . VAL A 1 190 ? -17.143 8.390 9.685 1.00 79.50 190 VAL A C 1
ATOM 1448 O O . VAL A 1 190 ? -16.574 9.071 8.834 1.00 79.50 190 VAL A O 1
ATOM 1451 N N . LYS A 1 191 ? -18.474 8.330 9.773 1.00 75.88 191 LYS A N 1
ATOM 1452 C CA . LYS A 1 191 ? -19.364 9.165 8.961 1.00 75.88 191 LYS A CA 1
ATOM 1453 C C . LYS A 1 191 ? -19.504 10.542 9.612 1.00 75.88 191 LYS A C 1
ATOM 1455 O O . LYS A 1 191 ? -19.931 10.636 10.759 1.00 75.88 191 LYS A O 1
ATOM 1460 N N . VAL A 1 192 ? -19.175 11.603 8.878 1.00 76.31 192 VAL A N 1
ATOM 1461 C CA . VAL A 1 192 ? -19.455 12.986 9.293 1.00 76.31 192 VAL A CA 1
ATOM 1462 C C . VAL A 1 192 ? -20.769 13.407 8.648 1.00 76.31 192 VAL A C 1
ATOM 1464 O O . VAL A 1 192 ? -20.824 13.590 7.434 1.00 76.31 192 VAL A O 1
ATOM 1467 N N . ASP A 1 193 ? -21.837 13.513 9.440 1.00 71.00 193 ASP A N 1
ATOM 1468 C CA . ASP A 1 193 ? -23.166 13.805 8.896 1.00 71.00 193 ASP A CA 1
ATOM 1469 C C . ASP A 1 193 ? -23.315 15.265 8.438 1.00 71.00 193 ASP A C 1
ATOM 1471 O O . ASP A 1 193 ? -23.962 15.481 7.418 1.00 71.00 193 ASP A O 1
ATOM 1475 N N . HIS A 1 194 ? -22.657 16.243 9.079 1.00 56.47 194 HIS A N 1
ATOM 1476 C CA . HIS A 1 194 ? -22.577 17.645 8.631 1.00 56.47 194 HIS A CA 1
ATOM 1477 C C . HIS A 1 194 ? -21.202 18.255 8.954 1.00 56.47 194 HIS A C 1
ATOM 1479 O O . HIS A 1 194 ? -20.714 18.121 10.075 1.00 56.47 194 HIS A O 1
ATOM 1485 N N . MET A 1 195 ? -20.589 18.940 7.979 1.00 43.06 195 MET A N 1
ATOM 1486 C CA . MET A 1 195 ? -19.488 19.876 8.239 1.00 43.06 195 MET A CA 1
ATOM 1487 C C . MET A 1 195 ? -20.104 21.238 8.580 1.00 43.06 195 MET A C 1
ATOM 1489 O O . MET A 1 195 ? -20.973 21.700 7.840 1.00 43.06 195 MET A O 1
ATOM 1493 N N . ALA A 1 196 ? -19.711 21.813 9.719 1.00 48.62 196 ALA A N 1
ATOM 1494 C CA . ALA A 1 196 ? -20.153 23.134 10.171 1.00 48.62 196 ALA A CA 1
ATOM 1495 C C . ALA A 1 196 ? -19.500 24.266 9.367 1.00 48.62 196 ALA A C 1
ATOM 1497 O O . ALA A 1 196 ? -18.322 24.097 8.973 1.00 48.62 196 ALA A O 1
#

Mean predicted aligned error: 19.53 Å